Protein AF-A0A1E3Q1E0-F1 (afdb_monomer_lite)

Organism: NCBI:txid675824

Sequence (249 aa):
MERSDLLEIVRRPLSPDTRLEEPTSWEEYKRVDEILERDEAKYPQLWYDSVRGVAIVVAPPTPLHSGMAGVLLASISDEVKMNSGISSEVTRNLRSDSDSRSVGYTSRGLTTRAWDGALQYREGVRLTLMIAVEVGVSQSYDSLRAAISWSVCALRCRLGLAMSISEGSRGETPRMRYYASIEEANAAAGEAEEDFNRQLTQHPYGPLVRFGVTWFGRVRHVVLESYRQRDEESMPETLLEPSQSFVSD

Radius of gyration: 18.87 Å; chains: 1; bounding box: 54×36×50 Å

Foldseek 3Di:
DDDDPVLVVQPFDDQAQDKDKAQAAPVSLVVSQVVCVVLVQPDQDWWADLVRNIIIGHGHHACVQLVVQVVVVVVVLVVQVPPPVHDPVFSVQKDKDAFDWDWFAAPRGITIDTASIFIWGDDPPDTATAETEHEAEPDDPVVQLQVQLLCCQGRVHAKYKYKYWYFDDWFPDDDDDDDPGSVRVVVVSVVLNVQQVVVCVVVVQDQRDDPNGRSTGGTDKMKMFMFGDPDNPDGSRDRTDTPDIDMDD

Secondary structure (DSSP, 8-state):
----HHHHHHHSPPPTT-EEEEE--HHHHHHHHHHHHHTT--SSEEEEETTTTEEEEEPPPPHHHHHHHHHHHHHHHHHHHH-TTS-HHHHHTEEEESS-EEEEEETTEEEEEE-SEEEEEEETTEEEEEEEEEEEES--HHHHHHHHHHHHHTS--SEEEEEEEEE----SPPPPPPPSSHHHHHHHHHHHHHHHHHHHHH-TT--EEETTEEEEPPEEEEEEEEE--SSTT--TT--PPPSEEEEE-

pLDDT: mean 79.39, std 9.07, range [47.72, 95.38]

Structure (mmCIF, N/CA/C/O backbone):
data_AF-A0A1E3Q1E0-F1
#
_entry.id   AF-A0A1E3Q1E0-F1
#
loop_
_atom_site.group_PDB
_atom_site.id
_atom_site.type_symbol
_atom_site.label_atom_id
_atom_site.label_alt_id
_atom_site.label_comp_id
_atom_site.label_asym_id
_atom_site.label_entity_id
_atom_site.label_seq_id
_atom_site.pdbx_PDB_ins_code
_atom_site.Cartn_x
_atom_site.Cartn_y
_atom_site.Cartn_z
_atom_site.occupancy
_atom_site.B_iso_or_equiv
_atom_site.auth_seq_id
_atom_site.auth_comp_id
_atom_site.auth_asym_id
_atom_site.auth_atom_id
_atom_site.pdbx_PDB_model_num
ATOM 1 N N . MET A 1 1 ? 32.562 -13.123 -2.320 1.00 47.72 1 MET A N 1
ATOM 2 C CA . MET A 1 1 ? 31.473 -12.260 -1.830 1.00 47.72 1 MET A CA 1
ATOM 3 C C . MET A 1 1 ? 30.212 -12.846 -2.429 1.00 47.72 1 MET A C 1
ATOM 5 O O . MET A 1 1 ? 30.145 -12.898 -3.651 1.00 47.72 1 MET A O 1
ATOM 9 N N . GLU A 1 2 ? 29.347 -13.453 -1.616 1.00 51.88 2 GLU A N 1
ATOM 10 C CA . GLU A 1 2 ? 28.118 -14.086 -2.115 1.00 51.88 2 GLU A CA 1
ATOM 11 C C . GLU A 1 2 ? 27.261 -13.043 -2.841 1.00 51.88 2 GLU A C 1
ATOM 13 O O . GLU A 1 2 ? 27.186 -11.884 -2.426 1.00 51.88 2 GLU A O 1
ATOM 18 N N . ARG A 1 3 ? 26.711 -13.440 -3.989 1.00 65.44 3 ARG A N 1
ATOM 19 C CA . ARG A 1 3 ? 25.817 -12.615 -4.798 1.00 65.44 3 ARG A CA 1
ATOM 20 C C . ARG A 1 3 ? 24.487 -12.553 -4.043 1.00 65.44 3 ARG A C 1
ATOM 22 O O . ARG A 1 3 ? 23.902 -13.597 -3.798 1.00 65.44 3 ARG A O 1
ATOM 29 N N . SER A 1 4 ? 24.081 -11.360 -3.612 1.00 82.12 4 SER A N 1
ATOM 30 C CA . SER A 1 4 ? 22.786 -11.149 -2.958 1.00 82.12 4 SER A CA 1
ATOM 31 C C . SER A 1 4 ? 21.724 -10.994 -4.040 1.00 82.12 4 SER A C 1
ATOM 33 O O . SER A 1 4 ? 21.752 -10.014 -4.792 1.00 82.12 4 SER A O 1
ATOM 35 N N . ASP A 1 5 ? 20.816 -11.963 -4.124 1.00 85.88 5 ASP A N 1
ATOM 36 C CA . ASP A 1 5 ? 19.700 -11.941 -5.073 1.00 85.88 5 ASP A CA 1
ATOM 37 C C . ASP A 1 5 ? 18.785 -10.740 -4.792 1.00 85.88 5 ASP A C 1
ATOM 39 O O . ASP A 1 5 ? 18.364 -10.039 -5.715 1.00 85.88 5 ASP A O 1
ATOM 43 N N . LEU A 1 6 ? 18.601 -10.393 -3.512 1.00 88.44 6 LEU A N 1
ATOM 44 C CA . LEU A 1 6 ? 17.875 -9.195 -3.101 1.00 88.44 6 LEU A CA 1
ATOM 45 C C . LEU A 1 6 ? 18.517 -7.912 -3.642 1.00 88.44 6 LEU A C 1
ATOM 47 O O . LEU A 1 6 ? 17.819 -7.053 -4.183 1.00 88.44 6 LEU A O 1
ATOM 51 N N . LEU A 1 7 ? 19.847 -7.786 -3.543 1.00 86.88 7 LEU A N 1
ATOM 52 C CA . LEU A 1 7 ? 20.568 -6.620 -4.058 1.00 86.88 7 LEU A CA 1
ATOM 53 C C . LEU A 1 7 ? 20.444 -6.496 -5.588 1.00 86.88 7 LEU A C 1
ATOM 55 O O . LEU A 1 7 ? 20.374 -5.389 -6.122 1.00 86.88 7 LEU A O 1
ATOM 59 N N . GLU A 1 8 ? 20.415 -7.620 -6.304 1.00 85.62 8 GLU A N 1
ATOM 60 C CA . GLU A 1 8 ? 20.191 -7.636 -7.752 1.00 85.62 8 GLU A CA 1
ATOM 61 C C . GLU A 1 8 ? 18.759 -7.208 -8.107 1.00 85.62 8 GLU A C 1
ATOM 63 O O . GLU A 1 8 ? 18.559 -6.431 -9.044 1.00 85.62 8 GLU A O 1
ATOM 68 N N . ILE A 1 9 ? 17.766 -7.641 -7.323 1.00 84.62 9 ILE A N 1
ATOM 69 C CA . ILE A 1 9 ? 16.361 -7.259 -7.509 1.00 84.62 9 ILE A CA 1
ATOM 70 C C . ILE A 1 9 ? 16.136 -5.771 -7.233 1.00 84.62 9 ILE A C 1
ATOM 72 O O . ILE A 1 9 ? 15.439 -5.129 -8.012 1.00 84.62 9 ILE A O 1
ATOM 76 N N . VAL A 1 10 ? 16.714 -5.190 -6.178 1.00 84.12 10 VAL A N 1
ATOM 77 C CA . VAL A 1 10 ? 16.515 -3.752 -5.891 1.00 84.12 10 VAL A CA 1
ATOM 78 C C . VAL A 1 10 ? 17.235 -2.845 -6.893 1.00 84.12 10 VAL A C 1
ATOM 80 O O . VAL A 1 10 ? 16.856 -1.692 -7.066 1.00 84.12 10 VAL A O 1
ATOM 83 N N . ARG A 1 11 ? 18.264 -3.355 -7.581 1.00 81.38 11 ARG A N 1
ATOM 84 C CA . ARG A 1 11 ? 19.021 -2.599 -8.592 1.00 81.38 11 ARG A CA 1
ATOM 85 C C . ARG A 1 11 ? 18.458 -2.718 -10.001 1.00 81.38 11 ARG A C 1
ATOM 87 O O . ARG A 1 11 ? 18.864 -1.954 -10.878 1.00 81.38 11 ARG A O 1
ATOM 94 N N . ARG A 1 12 ? 17.558 -3.670 -10.255 1.00 75.25 12 ARG A N 1
ATOM 95 C CA . ARG A 1 12 ? 16.930 -3.803 -11.572 1.00 75.25 12 ARG A CA 1
ATOM 96 C C . ARG A 1 12 ? 15.748 -2.835 -11.701 1.00 75.25 12 ARG A C 1
ATOM 98 O O . ARG A 1 12 ? 15.048 -2.591 -10.722 1.00 75.25 12 ARG A O 1
ATOM 105 N N . PRO A 1 13 ? 15.453 -2.333 -12.909 1.00 62.81 13 PRO A N 1
ATOM 106 C CA . PRO A 1 13 ? 14.252 -1.544 -13.144 1.00 62.81 13 PRO A CA 1
ATOM 107 C C . PRO A 1 13 ? 12.994 -2.361 -12.842 1.00 62.81 13 PRO A C 1
ATOM 109 O O . PRO A 1 13 ? 12.783 -3.431 -13.419 1.00 62.81 13 PRO A O 1
ATOM 112 N N . LEU A 1 14 ? 12.156 -1.846 -11.948 1.00 68.44 14 LEU A N 1
ATOM 113 C CA . LEU A 1 14 ? 10.862 -2.432 -11.623 1.00 68.44 14 LEU A CA 1
ATOM 114 C C . LEU A 1 14 ? 9.756 -1.631 -12.304 1.00 68.44 14 LEU A C 1
ATOM 116 O O . LEU A 1 14 ? 9.838 -0.408 -12.417 1.00 68.44 14 LEU A O 1
ATOM 120 N N . SER A 1 15 ? 8.718 -2.329 -12.769 1.00 62.41 15 SER A N 1
ATOM 121 C CA . SER A 1 15 ? 7.497 -1.635 -13.177 1.00 62.41 15 SER A CA 1
ATOM 122 C C . SER A 1 15 ? 6.899 -0.933 -11.949 1.00 62.41 15 SER A C 1
ATOM 124 O O . SER A 1 15 ? 6.941 -1.506 -10.863 1.00 62.41 15 SER A O 1
ATOM 126 N N . PRO A 1 16 ? 6.377 0.291 -12.083 1.00 61.69 16 PRO A N 1
ATOM 127 C CA . PRO A 1 16 ? 5.688 0.976 -11.003 1.00 61.69 16 PRO A CA 1
ATOM 128 C C . PRO A 1 16 ? 4.550 0.139 -10.405 1.00 61.69 16 PRO A C 1
ATOM 130 O O . PRO A 1 16 ? 3.972 -0.700 -11.099 1.00 61.69 16 PRO A O 1
ATOM 133 N N . ASP A 1 17 ? 4.268 0.343 -9.117 1.00 60.75 17 ASP A N 1
ATOM 134 C CA . ASP A 1 17 ? 3.336 -0.449 -8.285 1.00 60.75 17 ASP A CA 1
ATOM 135 C C . ASP A 1 17 ? 3.652 -1.955 -8.181 1.00 60.75 17 ASP A C 1
ATOM 137 O O . ASP A 1 17 ? 2.904 -2.717 -7.554 1.00 60.75 17 ASP A O 1
ATOM 141 N N . THR A 1 18 ? 4.765 -2.416 -8.761 1.00 71.25 18 THR A N 1
ATOM 142 C CA . THR A 1 18 ? 5.230 -3.786 -8.561 1.00 71.25 18 THR A CA 1
ATOM 143 C C . THR A 1 18 ? 5.698 -3.958 -7.120 1.00 71.25 18 THR A C 1
ATOM 145 O O . THR A 1 18 ? 6.624 -3.287 -6.665 1.00 71.25 18 THR A O 1
ATOM 148 N N . ARG A 1 19 ? 5.106 -4.937 -6.433 1.00 76.81 19 ARG A N 1
ATOM 149 C CA . ARG A 1 19 ? 5.621 -5.500 -5.183 1.00 76.81 19 ARG A CA 1
ATOM 150 C C . ARG A 1 19 ? 6.174 -6.896 -5.479 1.00 76.81 19 ARG A C 1
ATOM 152 O O . ARG A 1 19 ? 5.452 -7.742 -6.003 1.00 76.81 19 ARG A O 1
ATOM 159 N N . LEU A 1 20 ? 7.454 -7.119 -5.195 1.00 81.06 20 LEU A N 1
ATOM 160 C CA . LEU A 1 20 ? 8.107 -8.425 -5.321 1.00 81.06 20 LEU A CA 1
ATOM 161 C C . LEU A 1 20 ? 8.452 -8.957 -3.943 1.00 81.06 20 LEU A C 1
ATOM 163 O O . LEU A 1 20 ? 8.922 -8.199 -3.104 1.00 81.06 20 LEU A O 1
ATOM 167 N N . GLU A 1 21 ? 8.272 -10.253 -3.736 1.00 84.31 21 GLU A N 1
ATOM 168 C CA . GLU A 1 21 ? 8.677 -10.926 -2.506 1.00 84.31 21 GLU A CA 1
ATOM 169 C C . GLU A 1 21 ? 9.908 -11.783 -2.797 1.00 84.31 21 GLU A C 1
ATOM 171 O O . GLU A 1 21 ? 9.877 -12.612 -3.706 1.00 84.31 21 GLU A O 1
ATOM 176 N N . GLU A 1 22 ? 10.975 -11.573 -2.032 1.00 86.81 22 GLU A N 1
ATOM 177 C CA . GLU A 1 22 ? 12.218 -12.334 -2.123 1.00 86.81 22 GLU A CA 1
ATOM 178 C C . GLU A 1 22 ? 12.535 -12.948 -0.751 1.00 86.81 22 GLU A C 1
ATOM 180 O O . GLU A 1 22 ? 12.651 -12.208 0.233 1.00 86.81 22 GLU A O 1
ATOM 185 N N . PRO A 1 23 ? 12.665 -14.281 -0.637 1.00 89.31 23 PRO A N 1
ATOM 186 C CA . PRO A 1 23 ? 13.127 -14.919 0.591 1.00 89.31 23 PRO A CA 1
ATOM 187 C C . PRO A 1 23 ? 14.499 -14.387 1.009 1.00 89.31 23 PRO A C 1
ATOM 189 O O . PRO A 1 23 ? 15.456 -14.448 0.246 1.00 89.31 23 PRO A O 1
ATOM 192 N N . THR A 1 24 ? 14.620 -13.871 2.230 1.00 90.12 24 THR A N 1
ATOM 193 C CA . THR A 1 24 ? 15.891 -13.319 2.714 1.00 90.12 24 THR A CA 1
ATOM 194 C C . THR A 1 24 ? 15.969 -13.346 4.237 1.00 90.12 24 THR A C 1
ATOM 196 O O . THR A 1 24 ? 14.957 -13.429 4.933 1.00 90.12 24 THR A O 1
ATOM 199 N N . SER A 1 25 ? 17.188 -13.260 4.766 1.00 89.62 25 SER A N 1
ATOM 200 C CA . SER A 1 25 ? 17.420 -13.103 6.205 1.00 89.62 25 SER A CA 1
ATOM 201 C C . SER A 1 25 ? 17.277 -11.645 6.647 1.00 89.62 25 SER A C 1
ATOM 203 O O . SER A 1 25 ? 17.417 -10.713 5.854 1.00 89.62 25 SER A O 1
ATOM 205 N N . TRP A 1 26 ? 17.069 -11.431 7.946 1.00 87.12 26 TRP A N 1
ATOM 206 C CA . TRP A 1 26 ? 17.047 -10.089 8.531 1.00 87.12 26 TRP A CA 1
ATOM 207 C C . TRP A 1 26 ? 18.381 -9.348 8.347 1.00 87.12 26 TRP A C 1
ATOM 209 O O . TRP A 1 26 ? 18.407 -8.145 8.089 1.00 87.12 26 TRP A O 1
ATOM 219 N N . GLU A 1 27 ? 19.496 -10.067 8.464 1.00 90.12 27 GLU A N 1
ATOM 220 C CA . GLU A 1 27 ? 20.846 -9.528 8.312 1.00 90.12 27 GLU A CA 1
ATOM 221 C C . GLU A 1 27 ? 21.125 -9.084 6.872 1.00 90.12 27 GLU A C 1
ATOM 223 O O . GLU A 1 27 ? 21.762 -8.051 6.654 1.00 90.12 27 GLU A O 1
ATOM 228 N N . GLU A 1 28 ? 20.649 -9.848 5.887 1.00 90.31 28 GLU A N 1
ATOM 229 C CA . GLU A 1 28 ? 20.750 -9.478 4.477 1.00 90.31 28 GLU A CA 1
ATOM 230 C C . GLU A 1 28 ? 19.827 -8.304 4.141 1.00 90.31 28 GLU A C 1
ATOM 232 O O . GLU A 1 28 ? 20.297 -7.333 3.548 1.00 90.31 28 GLU A O 1
ATOM 237 N N . TYR A 1 29 ? 18.569 -8.329 4.599 1.00 92.25 29 TYR A N 1
ATOM 238 C CA . TYR A 1 29 ? 17.647 -7.198 4.470 1.00 92.25 29 TYR A CA 1
ATOM 239 C C . TYR A 1 29 ? 18.275 -5.897 4.981 1.00 92.25 29 TYR A C 1
ATOM 241 O O . TYR A 1 29 ? 18.342 -4.923 4.236 1.00 92.25 29 TYR A O 1
ATOM 249 N N . LYS A 1 30 ? 18.798 -5.890 6.217 1.00 91.00 30 LYS A N 1
ATOM 250 C CA . LYS A 1 30 ? 19.439 -4.704 6.805 1.00 91.00 30 LYS A CA 1
ATOM 251 C C . LYS A 1 30 ? 20.595 -4.191 5.962 1.00 91.00 30 LYS A C 1
ATOM 253 O O . LYS A 1 30 ? 20.726 -2.991 5.759 1.00 91.00 30 LYS A O 1
ATOM 258 N N . ARG A 1 31 ? 21.435 -5.102 5.468 1.00 91.06 31 ARG A N 1
ATOM 259 C CA . ARG A 1 31 ? 22.577 -4.740 4.628 1.00 91.06 31 ARG A CA 1
ATOM 260 C C . ARG A 1 31 ? 22.124 -4.049 3.342 1.00 91.06 31 ARG A C 1
ATOM 262 O O . ARG A 1 31 ? 22.771 -3.097 2.924 1.00 91.06 31 ARG A O 1
ATOM 269 N N . VAL A 1 32 ? 21.062 -4.541 2.703 1.00 89.25 32 VAL A N 1
ATOM 270 C CA . VAL A 1 32 ? 20.534 -3.943 1.468 1.00 89.25 32 VAL A CA 1
ATOM 271 C C . VAL A 1 32 ? 19.815 -2.621 1.758 1.00 89.25 32 VAL A C 1
ATOM 273 O O . VAL A 1 32 ? 20.033 -1.662 1.027 1.00 89.25 32 VAL A O 1
ATOM 276 N N . ASP A 1 33 ? 19.042 -2.533 2.843 1.00 88.88 33 ASP A N 1
ATOM 277 C CA . ASP A 1 33 ? 18.374 -1.299 3.293 1.00 88.88 33 ASP A CA 1
ATOM 278 C C . ASP A 1 33 ? 19.396 -0.175 3.552 1.00 88.88 33 ASP A C 1
ATOM 280 O O . ASP A 1 33 ? 19.265 0.918 3.011 1.00 88.88 33 ASP A O 1
ATOM 284 N N . GLU A 1 34 ? 20.498 -0.473 4.254 1.00 87.56 34 GLU A N 1
ATOM 285 C CA . GLU A 1 34 ? 21.595 0.481 4.489 1.00 87.56 34 GLU A CA 1
ATOM 286 C C . GLU A 1 34 ? 22.280 0.952 3.193 1.00 87.56 34 GLU A C 1
ATOM 288 O O . GLU A 1 34 ? 22.802 2.067 3.140 1.00 87.56 34 GLU A O 1
ATOM 293 N N . ILE A 1 35 ? 22.325 0.115 2.150 1.00 86.56 35 ILE A N 1
ATOM 294 C CA . ILE A 1 35 ? 22.854 0.514 0.837 1.00 86.56 35 ILE A CA 1
ATOM 295 C C . ILE A 1 35 ? 21.886 1.490 0.166 1.00 86.56 35 ILE A C 1
ATOM 297 O O . ILE A 1 35 ? 22.328 2.527 -0.316 1.00 86.56 35 ILE A O 1
ATOM 301 N N . LEU A 1 36 ? 20.583 1.195 0.177 1.00 83.75 36 LEU A N 1
ATOM 302 C CA . LEU A 1 36 ? 19.566 2.064 -0.423 1.00 83.75 36 LEU A CA 1
ATOM 303 C C . LEU A 1 36 ? 19.491 3.429 0.275 1.00 83.75 36 LEU A C 1
ATOM 305 O O . LEU A 1 36 ? 19.403 4.451 -0.404 1.00 83.75 36 LEU A O 1
ATOM 309 N N . GLU A 1 37 ? 19.590 3.459 1.608 1.00 82.19 37 GLU A N 1
ATOM 310 C CA . GLU A 1 37 ? 19.642 4.709 2.377 1.00 82.19 37 GLU A CA 1
ATOM 311 C C . GLU A 1 37 ? 20.877 5.553 2.024 1.00 82.19 37 GLU A C 1
ATOM 313 O O . GLU A 1 37 ? 20.770 6.770 1.886 1.00 82.19 37 GLU A O 1
ATOM 318 N N . ARG A 1 38 ? 22.048 4.923 1.844 1.00 82.31 38 ARG A N 1
ATOM 319 C CA . ARG A 1 38 ? 23.287 5.618 1.440 1.00 82.31 38 ARG A CA 1
ATOM 320 C C . ARG A 1 38 ? 23.253 6.127 0.008 1.00 82.31 38 ARG A C 1
ATOM 322 O O . ARG A 1 38 ? 23.838 7.170 -0.262 1.00 82.31 38 ARG A O 1
ATOM 329 N N . ASP A 1 39 ? 22.608 5.386 -0.883 1.00 79.38 39 ASP A N 1
ATOM 330 C CA . ASP A 1 39 ? 22.445 5.763 -2.286 1.00 79.38 39 ASP A CA 1
ATOM 331 C C . ASP A 1 39 ? 21.364 6.857 -2.457 1.00 79.38 39 ASP A C 1
ATOM 333 O O . ASP A 1 39 ? 21.088 7.271 -3.581 1.00 79.38 39 ASP A O 1
ATOM 337 N N . GLU A 1 40 ? 20.737 7.313 -1.358 1.00 73.25 40 GLU A N 1
ATOM 338 C CA . GLU A 1 40 ? 19.606 8.255 -1.335 1.00 73.25 40 GLU A CA 1
ATOM 339 C C . GLU A 1 40 ? 18.473 7.823 -2.287 1.00 73.25 40 GLU A C 1
ATOM 341 O O . GLU A 1 40 ? 17.709 8.629 -2.832 1.00 73.25 40 GLU A O 1
ATOM 346 N N . ALA A 1 41 ? 18.359 6.510 -2.500 1.00 67.12 41 ALA A N 1
ATOM 347 C CA . ALA A 1 41 ? 17.414 5.932 -3.429 1.00 67.12 41 ALA A CA 1
ATOM 348 C C . ALA A 1 41 ? 16.009 6.021 -2.830 1.00 67.12 41 ALA A C 1
ATOM 350 O O . ALA A 1 41 ? 15.653 5.282 -1.914 1.00 67.12 41 ALA A O 1
ATOM 351 N N . LYS A 1 42 ? 15.172 6.911 -3.378 1.00 67.31 42 LYS A N 1
ATOM 352 C CA . LYS A 1 42 ? 13.752 6.987 -2.999 1.00 67.31 42 LYS A CA 1
ATOM 353 C C . LYS A 1 42 ? 13.017 5.678 -3.316 1.00 67.31 42 LYS A C 1
ATOM 355 O O . LYS A 1 42 ? 12.102 5.297 -2.590 1.00 67.31 42 LYS A O 1
ATOM 360 N N . TYR A 1 43 ? 13.420 5.012 -4.401 1.00 69.81 43 TYR A N 1
ATOM 361 C CA . TYR A 1 43 ? 12.859 3.748 -4.862 1.00 69.81 43 TYR A CA 1
ATOM 362 C C . TYR A 1 43 ? 13.919 2.844 -5.517 1.00 69.81 43 TYR A C 1
ATOM 364 O O . TYR A 1 43 ? 14.872 3.363 -6.101 1.00 69.81 43 TYR A O 1
ATOM 372 N N . PRO A 1 44 ? 13.713 1.512 -5.511 1.00 75.56 44 PRO A N 1
ATOM 373 C CA . PRO A 1 44 ? 12.619 0.818 -4.829 1.00 75.56 44 PRO A CA 1
ATOM 374 C C . PRO A 1 44 ? 12.760 0.878 -3.302 1.00 75.56 44 PRO A C 1
ATOM 376 O O . PRO A 1 44 ? 13.868 0.925 -2.778 1.00 75.56 44 PRO A O 1
ATOM 379 N N . GLN A 1 45 ? 11.635 0.891 -2.590 1.00 80.88 45 GLN A N 1
ATOM 380 C CA . GLN A 1 45 ? 11.627 0.763 -1.136 1.00 80.88 45 GLN A CA 1
ATOM 381 C C . GLN A 1 45 ? 11.769 -0.703 -0.736 1.00 80.88 45 GLN A C 1
ATOM 383 O O . GLN A 1 45 ? 11.342 -1.606 -1.461 1.00 80.88 45 GLN A O 1
ATOM 388 N N . LEU A 1 46 ? 12.342 -0.931 0.444 1.00 85.38 46 LEU A N 1
ATOM 389 C CA . LEU A 1 46 ? 12.553 -2.265 0.980 1.00 85.38 46 LEU A CA 1
ATOM 390 C C . LEU A 1 46 ? 11.834 -2.445 2.315 1.00 85.38 46 LEU A C 1
ATOM 392 O O . LEU A 1 46 ? 12.095 -1.756 3.304 1.00 85.38 46 LEU A O 1
ATOM 396 N N . TRP A 1 47 ? 10.944 -3.425 2.355 1.00 88.31 47 TRP A N 1
ATOM 397 C CA . TRP A 1 47 ? 10.218 -3.839 3.551 1.00 88.31 47 TRP A CA 1
ATOM 398 C C . TRP A 1 47 ? 10.617 -5.262 3.932 1.00 88.31 47 TRP A C 1
ATOM 400 O O . TRP A 1 47 ? 11.146 -6.005 3.106 1.00 88.31 47 TRP A O 1
ATOM 410 N N . TYR A 1 48 ? 10.353 -5.658 5.172 1.00 85.62 48 TYR A N 1
ATOM 411 C CA . TYR A 1 48 ? 10.665 -6.998 5.654 1.00 85.62 48 TYR A CA 1
ATOM 412 C C . TYR A 1 48 ? 9.507 -7.578 6.443 1.00 85.62 48 TYR A C 1
ATOM 414 O O . TYR A 1 48 ? 9.000 -6.955 7.374 1.00 85.62 48 TYR A O 1
ATOM 422 N N . ASP A 1 49 ? 9.126 -8.798 6.088 1.00 81.81 49 ASP A N 1
ATOM 423 C CA . ASP A 1 49 ? 8.123 -9.591 6.777 1.00 81.81 49 ASP A CA 1
ATOM 424 C C . ASP A 1 49 ? 8.823 -10.714 7.545 1.00 81.81 49 ASP A C 1
ATOM 426 O O . ASP A 1 49 ? 9.193 -11.748 6.982 1.00 81.81 49 ASP A O 1
ATOM 430 N N . SER A 1 50 ? 9.006 -10.511 8.852 1.00 82.31 50 SER A N 1
ATOM 431 C CA . SER A 1 50 ? 9.686 -11.479 9.722 1.00 82.31 50 SER A CA 1
ATOM 432 C C . SER A 1 50 ? 8.902 -12.771 9.919 1.00 82.31 50 SER A C 1
ATOM 434 O O . SER A 1 50 ? 9.481 -13.793 10.283 1.00 82.31 50 SER A O 1
ATOM 436 N N . VAL A 1 51 ? 7.588 -12.754 9.677 1.00 77.06 51 VAL A N 1
ATOM 437 C CA . VAL A 1 51 ? 6.745 -13.942 9.825 1.00 77.06 51 VAL A CA 1
ATOM 438 C C . VAL A 1 51 ? 7.060 -14.937 8.718 1.00 77.06 51 VAL A C 1
ATOM 440 O O . VAL A 1 51 ? 7.214 -16.137 8.977 1.00 77.06 51 VAL A O 1
ATOM 443 N N . ARG A 1 52 ? 7.164 -14.408 7.495 1.00 78.31 52 ARG A N 1
ATOM 444 C CA . ARG A 1 52 ? 7.423 -15.163 6.268 1.00 78.31 52 ARG A CA 1
ATOM 445 C C . ARG A 1 52 ? 8.914 -15.291 5.939 1.00 78.31 52 ARG A C 1
ATOM 447 O O . ARG A 1 52 ? 9.263 -16.180 5.172 1.00 78.31 52 ARG A O 1
ATOM 454 N N . GLY A 1 53 ? 9.778 -14.463 6.530 1.00 82.94 53 GLY A N 1
ATOM 455 C CA . GLY A 1 53 ? 11.210 -14.434 6.213 1.00 82.94 53 GLY A CA 1
ATOM 456 C C . GLY A 1 53 ? 11.467 -13.937 4.791 1.00 82.94 53 GLY A C 1
ATOM 457 O O . GLY A 1 53 ? 12.252 -14.531 4.055 1.00 82.94 53 GLY A O 1
ATOM 458 N N . VAL A 1 54 ? 10.736 -12.900 4.375 1.00 85.00 54 VAL A N 1
ATOM 459 C CA . VAL A 1 54 ? 10.817 -12.341 3.018 1.00 85.00 54 VAL A CA 1
ATOM 460 C C . VAL A 1 54 ? 11.042 -10.835 3.074 1.00 85.00 54 VAL A C 1
ATOM 462 O O . VAL A 1 54 ? 10.444 -10.135 3.895 1.00 85.00 54 VAL A O 1
ATOM 465 N N . ALA A 1 55 ? 11.877 -10.331 2.172 1.00 87.62 55 ALA A N 1
ATOM 466 C CA . ALA A 1 55 ? 11.921 -8.919 1.842 1.00 87.62 55 ALA A CA 1
ATOM 467 C C . ALA A 1 55 ? 10.887 -8.633 0.760 1.00 87.62 55 ALA A C 1
ATOM 469 O O . ALA A 1 55 ? 10.722 -9.397 -0.190 1.00 87.62 55 ALA A O 1
ATOM 470 N N . ILE A 1 56 ? 10.193 -7.516 0.915 1.00 85.31 56 ILE A N 1
ATOM 471 C CA . ILE A 1 56 ? 9.223 -7.034 -0.055 1.00 85.31 56 ILE A CA 1
ATOM 472 C C . ILE A 1 56 ? 9.850 -5.813 -0.718 1.00 85.31 56 ILE A C 1
ATOM 474 O O . ILE A 1 56 ? 10.068 -4.786 -0.072 1.00 85.31 56 ILE A O 1
ATOM 478 N N . VAL A 1 57 ? 10.179 -5.950 -1.998 1.00 84.62 57 VAL A N 1
ATOM 479 C CA . VAL A 1 57 ? 10.718 -4.872 -2.824 1.00 84.62 57 VAL A CA 1
ATOM 480 C C . VAL A 1 57 ? 9.552 -4.137 -3.461 1.00 84.62 57 VAL A C 1
ATOM 482 O O . VAL A 1 57 ? 8.783 -4.723 -4.226 1.00 84.62 57 VAL A O 1
ATOM 485 N N . VAL A 1 58 ? 9.427 -2.855 -3.144 1.00 78.62 58 VAL A N 1
ATOM 486 C CA . VAL A 1 58 ? 8.323 -2.003 -3.577 1.00 78.62 58 VAL A CA 1
ATOM 487 C C . VAL A 1 58 ? 8.854 -1.004 -4.586 1.00 78.62 58 VAL A C 1
ATOM 489 O O . VAL A 1 58 ? 9.643 -0.117 -4.265 1.00 78.62 58 VAL A O 1
ATOM 492 N N . ALA A 1 59 ? 8.452 -1.184 -5.838 1.00 74.50 59 ALA A N 1
ATOM 493 C CA . ALA A 1 59 ? 8.760 -0.256 -6.913 1.00 74.50 59 ALA A CA 1
ATOM 494 C C . ALA A 1 59 ? 8.160 1.135 -6.630 1.00 74.50 59 ALA A C 1
ATOM 496 O O . ALA A 1 59 ? 7.290 1.252 -5.764 1.00 74.50 59 ALA A O 1
ATOM 497 N N . PRO A 1 60 ? 8.576 2.187 -7.363 1.00 66.06 60 PRO A N 1
ATOM 498 C CA . PRO A 1 60 ? 7.901 3.477 -7.286 1.00 66.06 60 PRO A CA 1
ATOM 499 C C . PRO A 1 60 ? 6.379 3.296 -7.408 1.00 66.06 60 PRO A C 1
ATOM 501 O O . PRO A 1 60 ? 5.939 2.684 -8.389 1.00 66.06 60 PRO A O 1
ATOM 504 N N . PRO A 1 61 ? 5.575 3.773 -6.441 1.00 61.62 61 PRO A N 1
ATOM 505 C CA . PRO A 1 61 ? 4.140 3.789 -6.588 1.00 61.62 61 PRO A CA 1
ATOM 506 C C . PRO A 1 61 ? 3.808 4.737 -7.733 1.00 61.62 61 PRO A C 1
ATOM 508 O O . PRO A 1 61 ? 4.495 5.742 -7.953 1.00 61.62 61 PRO A O 1
ATOM 511 N N . THR A 1 62 ? 2.757 4.433 -8.478 1.00 55.19 62 THR A N 1
ATOM 512 C CA . THR A 1 62 ? 2.178 5.442 -9.358 1.00 55.19 62 THR A CA 1
ATOM 513 C C . THR A 1 62 ? 1.217 6.327 -8.591 1.00 55.19 62 THR A C 1
ATOM 515 O O . THR A 1 62 ? 0.720 5.935 -7.531 1.00 55.19 62 THR A O 1
ATOM 518 N N . PRO A 1 63 ? 0.883 7.507 -9.140 1.00 50.78 63 PRO A N 1
ATOM 519 C CA . PRO A 1 63 ? -0.109 8.395 -8.540 1.00 50.78 63 PRO A CA 1
ATOM 520 C C . PRO A 1 63 ? -1.477 7.740 -8.326 1.00 50.78 63 PRO A C 1
ATOM 522 O O . PRO A 1 63 ? -2.297 8.274 -7.587 1.00 50.78 63 PRO A O 1
ATOM 525 N N . LEU A 1 64 ? -1.744 6.587 -8.952 1.00 55.03 64 LEU A N 1
ATOM 526 C CA . LEU A 1 64 ? -2.950 5.810 -8.697 1.00 55.03 64 LEU A CA 1
ATOM 527 C C . LEU A 1 64 ? -2.980 5.253 -7.269 1.00 55.03 64 LEU A C 1
ATOM 529 O O . LEU A 1 64 ? -3.992 5.409 -6.602 1.00 55.03 64 LEU A O 1
ATOM 533 N N . HIS A 1 65 ? -1.899 4.644 -6.774 1.00 61.59 65 HIS A N 1
ATOM 534 C CA . HIS A 1 65 ? -1.891 3.979 -5.460 1.00 61.59 65 HIS A CA 1
ATOM 535 C C . HIS A 1 65 ? -1.997 4.971 -4.299 1.00 61.59 65 HIS A C 1
ATOM 537 O O . HIS A 1 65 ? -2.974 4.951 -3.547 1.00 61.59 65 HIS A O 1
ATOM 543 N N . SER A 1 66 ? -1.036 5.890 -4.196 1.00 57.09 66 SER A N 1
ATOM 544 C CA . SER A 1 66 ? -1.003 6.897 -3.127 1.00 57.09 66 SER A CA 1
ATOM 545 C C . SER A 1 66 ? -2.104 7.949 -3.296 1.00 57.09 66 SER A C 1
ATOM 547 O O . SER A 1 66 ? -2.704 8.392 -2.314 1.00 57.09 66 SER A O 1
ATOM 549 N N . GLY A 1 67 ? -2.447 8.308 -4.539 1.00 64.31 67 GLY A N 1
ATOM 550 C CA . GLY A 1 67 ? -3.534 9.238 -4.834 1.00 64.31 67 GLY A CA 1
ATOM 551 C C . GLY A 1 67 ? -4.909 8.675 -4.485 1.00 64.31 67 GLY A C 1
ATOM 552 O O . GLY A 1 67 ? -5.718 9.395 -3.906 1.00 64.31 67 GLY A O 1
ATOM 553 N N . MET A 1 68 ? -5.189 7.394 -4.754 1.00 70.19 68 MET A N 1
ATOM 554 C CA . MET A 1 68 ? -6.473 6.781 -4.380 1.00 70.19 68 MET A CA 1
ATOM 555 C C . MET A 1 68 ? -6.620 6.631 -2.868 1.00 70.19 68 MET A C 1
ATOM 557 O O . MET A 1 68 ? -7.677 6.968 -2.330 1.00 70.19 68 MET A O 1
ATOM 561 N N . ALA A 1 69 ? -5.565 6.194 -2.171 1.00 71.62 69 ALA A N 1
ATOM 562 C CA . ALA A 1 69 ? -5.557 6.162 -0.711 1.00 71.62 69 ALA A CA 1
ATOM 563 C C . ALA A 1 69 ? -5.758 7.572 -0.127 1.00 71.62 69 ALA A C 1
ATOM 565 O O . ALA A 1 69 ? -6.592 7.767 0.760 1.00 71.62 69 ALA A O 1
ATOM 566 N N . GLY A 1 70 ? -5.064 8.573 -0.679 1.00 70.06 70 GLY A N 1
ATOM 567 C CA . GLY A 1 70 ? -5.189 9.976 -0.289 1.00 70.06 70 GLY A CA 1
ATOM 568 C C . GLY A 1 70 ? -6.588 10.552 -0.521 1.00 70.06 70 GLY A C 1
ATOM 569 O O . GLY A 1 70 ? -7.146 11.174 0.382 1.00 70.06 70 GLY A O 1
ATOM 570 N N . VAL A 1 71 ? -7.191 10.313 -1.689 1.00 73.94 71 VAL A N 1
ATOM 571 C CA . VAL A 1 71 ? -8.558 10.761 -2.015 1.00 73.94 71 VAL A CA 1
ATOM 572 C C . VAL A 1 71 ? -9.584 10.088 -1.107 1.00 73.94 71 VAL A C 1
ATOM 574 O O . VAL A 1 71 ? -10.453 10.775 -0.569 1.00 73.94 71 VAL A O 1
ATOM 577 N N . LEU A 1 72 ? -9.465 8.777 -0.869 1.00 78.56 72 LEU A N 1
ATOM 578 C CA . LEU A 1 72 ? -10.345 8.062 0.056 1.00 78.56 72 LEU A CA 1
ATOM 579 C C . LEU A 1 72 ? -10.254 8.653 1.469 1.00 78.56 72 LEU A C 1
ATOM 581 O O . LEU A 1 72 ? -11.275 8.936 2.096 1.00 78.56 72 LEU A O 1
ATOM 585 N N . LEU A 1 73 ? -9.037 8.882 1.965 1.00 80.62 73 LEU A N 1
ATOM 586 C CA . LEU A 1 73 ? -8.816 9.484 3.278 1.00 80.62 73 LEU A CA 1
ATOM 587 C C . LEU A 1 73 ? -9.323 10.923 3.359 1.00 80.62 73 LEU A C 1
ATOM 589 O O . LEU A 1 73 ? -9.867 11.307 4.395 1.00 80.62 73 LEU A O 1
ATOM 593 N N . ALA A 1 74 ? -9.188 11.704 2.287 1.00 78.81 74 ALA A N 1
ATOM 594 C CA . ALA A 1 74 ? -9.746 13.047 2.203 1.00 78.81 74 ALA A CA 1
ATOM 595 C C . ALA A 1 74 ? -11.277 13.007 2.295 1.00 78.81 74 ALA A C 1
ATOM 597 O O . ALA A 1 74 ? -11.840 13.692 3.142 1.00 78.81 74 ALA A O 1
ATOM 598 N N . SER A 1 75 ? -11.941 12.132 1.530 1.00 80.81 75 SER A N 1
ATOM 599 C CA . SER A 1 75 ? -13.399 11.951 1.605 1.00 80.81 75 SER A CA 1
ATOM 600 C C . SER A 1 75 ? -13.863 11.515 2.998 1.00 80.81 75 SER A C 1
ATOM 602 O O . SER A 1 75 ? -14.822 12.072 3.525 1.00 80.81 75 SER A O 1
ATOM 604 N N . ILE A 1 76 ? -13.155 10.578 3.642 1.00 81.06 76 ILE A N 1
ATOM 605 C CA . ILE A 1 76 ? -13.448 10.174 5.028 1.00 81.06 76 ILE A CA 1
ATOM 606 C C . ILE A 1 76 ? -13.266 11.358 5.987 1.00 81.06 76 ILE A C 1
ATOM 608 O O . ILE A 1 76 ? -14.101 11.587 6.861 1.00 81.06 76 ILE A O 1
ATOM 612 N N . SER A 1 77 ? -12.176 12.115 5.844 1.00 78.06 77 SER A N 1
ATOM 613 C CA . SER A 1 77 ? -11.893 13.278 6.687 1.00 78.06 77 SER A CA 1
ATOM 614 C C . SER A 1 77 ? -12.959 14.362 6.534 1.00 78.06 77 SER A C 1
ATOM 616 O O . SER A 1 77 ? -13.384 14.941 7.535 1.00 78.06 77 SER A O 1
ATOM 618 N N . ASP A 1 78 ? -13.400 14.624 5.307 1.00 79.88 78 ASP A N 1
ATOM 619 C CA . ASP A 1 78 ? -14.410 15.630 4.996 1.00 79.88 78 ASP A CA 1
ATOM 620 C C . ASP A 1 78 ? -15.777 15.233 5.550 1.00 79.88 78 ASP A C 1
ATOM 622 O O . ASP A 1 78 ? -16.407 16.047 6.223 1.00 79.88 78 ASP A O 1
ATOM 626 N N . GLU A 1 79 ? -16.184 13.971 5.402 1.00 81.88 79 GLU A N 1
ATOM 627 C CA . GLU A 1 79 ? -17.433 13.471 5.984 1.00 81.88 79 GLU A CA 1
ATOM 628 C C . GLU A 1 79 ? -17.429 13.596 7.520 1.00 81.88 79 GLU A C 1
ATOM 630 O O . GLU A 1 79 ? -18.397 14.053 8.130 1.00 81.88 79 GLU A O 1
ATOM 635 N N . VAL A 1 80 ? -16.299 13.284 8.168 1.00 78.62 80 VAL A N 1
ATOM 636 C CA . VAL A 1 80 ? -16.130 13.466 9.621 1.00 78.62 80 VAL A CA 1
ATOM 637 C C . VAL A 1 80 ? -16.197 14.944 10.020 1.00 78.62 80 VAL A C 1
ATOM 639 O O . VAL A 1 80 ? -16.768 15.271 11.060 1.00 78.62 80 VAL A O 1
ATOM 642 N N . LYS A 1 81 ? -15.637 15.852 9.212 1.00 77.06 81 LYS A N 1
ATOM 643 C CA . LYS A 1 81 ? -15.667 17.302 9.468 1.00 77.06 81 LYS A CA 1
ATOM 644 C C . LYS A 1 81 ? -17.044 17.921 9.256 1.00 77.06 81 LYS A C 1
ATOM 646 O O . LYS A 1 81 ? -17.385 18.865 9.965 1.00 77.06 81 LYS A O 1
ATOM 651 N N . MET A 1 82 ? -17.806 17.427 8.284 1.00 77.62 82 MET A N 1
ATOM 652 C CA . MET A 1 82 ? -19.148 17.923 7.968 1.00 77.62 82 MET A CA 1
ATOM 653 C C . MET A 1 82 ? -20.219 17.366 8.911 1.00 77.62 82 MET A C 1
ATOM 655 O O . MET A 1 82 ? -21.317 17.918 8.991 1.00 77.62 82 MET A O 1
ATOM 659 N N . ASN A 1 83 ? -19.905 16.314 9.670 1.00 77.06 83 ASN A N 1
ATOM 660 C CA . ASN A 1 83 ? -20.821 15.749 10.646 1.00 77.06 83 ASN A CA 1
ATOM 661 C C . ASN A 1 83 ? -21.033 16.701 11.838 1.00 77.06 83 ASN A C 1
ATOM 663 O O . ASN A 1 83 ? -20.178 16.842 12.714 1.00 77.06 83 ASN A O 1
ATOM 667 N N . SER A 1 84 ? -22.221 17.309 11.913 1.00 63.75 84 SER A N 1
ATOM 668 C CA . SER A 1 84 ? -22.594 18.276 12.955 1.00 63.75 84 SER A CA 1
ATOM 669 C C . SER A 1 84 ? -22.615 17.707 14.381 1.00 63.75 84 SER A C 1
ATOM 671 O O . SER A 1 84 ? -22.729 18.471 15.336 1.00 63.75 84 SER A O 1
ATOM 673 N N . GLY A 1 85 ? -22.537 16.382 14.543 1.00 73.44 85 GLY A N 1
ATOM 674 C CA . GLY A 1 85 ? -22.438 15.712 15.840 1.00 73.44 85 GLY A CA 1
ATOM 675 C C . GLY A 1 85 ? -21.008 15.572 16.374 1.00 73.44 85 GLY A C 1
ATOM 676 O O . GLY A 1 85 ? -20.835 15.148 17.516 1.00 73.44 85 GLY A O 1
ATOM 677 N N . ILE A 1 86 ? -19.984 15.909 15.583 1.00 76.25 86 ILE A N 1
ATOM 678 C CA . ILE A 1 86 ? -18.573 15.739 15.949 1.00 76.25 86 ILE A CA 1
ATOM 679 C C . ILE A 1 86 ? -17.967 17.091 16.340 1.00 76.25 86 ILE A C 1
ATOM 681 O O . ILE A 1 86 ? -18.093 18.090 15.635 1.00 76.25 86 ILE A O 1
ATOM 685 N N . SER A 1 87 ? -17.284 17.132 17.488 1.00 77.44 87 SER A N 1
ATOM 686 C CA . SER A 1 87 ? -16.633 18.353 17.977 1.00 77.44 87 SER A CA 1
ATOM 687 C C . SER A 1 87 ? -15.522 18.823 17.033 1.00 77.44 87 SER A C 1
ATOM 689 O O . SER A 1 87 ? -14.690 18.036 16.580 1.00 77.44 87 SER A O 1
ATOM 691 N N . SER A 1 88 ? -15.435 20.141 16.831 1.00 76.19 88 SER A N 1
ATOM 692 C CA . SER A 1 88 ? -14.350 20.776 16.068 1.00 76.19 88 SER A CA 1
ATOM 693 C C . SER A 1 88 ? -12.946 20.535 16.647 1.00 76.19 88 SER A C 1
ATOM 695 O O . SER A 1 88 ? -11.948 20.699 15.951 1.00 76.19 88 SER A O 1
ATOM 697 N N . GLU A 1 89 ? -12.842 20.141 17.917 1.00 77.38 89 GLU A N 1
ATOM 698 C CA . GLU A 1 89 ? -11.576 19.731 18.530 1.00 77.38 89 GLU A CA 1
ATOM 699 C C . GLU A 1 89 ? -11.106 18.372 17.998 1.00 77.38 89 GLU A C 1
ATOM 701 O O . GLU A 1 89 ? -9.937 18.208 17.652 1.00 77.38 89 GLU A O 1
ATOM 706 N N . VAL A 1 90 ? -12.034 17.420 17.852 1.00 74.94 90 VAL A N 1
ATOM 707 C CA . VAL A 1 90 ? -11.746 16.087 17.309 1.00 74.94 90 VAL A CA 1
ATOM 708 C C . VAL A 1 90 ? -11.248 16.211 15.874 1.00 74.94 90 VAL A C 1
ATOM 710 O O . VAL A 1 90 ? -10.238 15.612 15.516 1.00 74.94 90 VAL A O 1
ATOM 713 N N . THR A 1 91 ? -11.899 17.049 15.065 1.00 77.31 91 THR A N 1
ATOM 714 C CA . THR A 1 91 ? -11.545 17.220 13.651 1.00 77.31 91 THR A CA 1
ATOM 715 C C . THR A 1 91 ? -10.185 17.892 13.450 1.00 77.31 91 THR A C 1
ATOM 717 O O . THR A 1 91 ? -9.467 17.526 12.523 1.00 77.31 91 THR A O 1
ATOM 720 N N . ARG A 1 92 ? -9.776 18.818 14.332 1.00 78.88 92 ARG A N 1
ATOM 721 C CA . ARG A 1 92 ? -8.434 19.443 14.303 1.00 78.88 92 ARG A CA 1
ATOM 722 C C . ARG A 1 92 ? -7.304 18.481 14.662 1.00 78.88 92 ARG A C 1
ATOM 724 O O . ARG A 1 92 ? -6.163 18.706 14.265 1.00 78.88 92 ARG A O 1
ATOM 731 N N . ASN A 1 93 ? -7.614 17.441 15.427 1.00 81.44 93 ASN A N 1
ATOM 732 C CA . ASN A 1 93 ? -6.641 16.450 15.871 1.00 81.44 93 ASN A CA 1
ATOM 733 C C . ASN A 1 93 ? -6.490 15.273 14.897 1.00 81.44 93 ASN A C 1
ATOM 735 O O . ASN A 1 93 ? -5.626 14.422 15.115 1.00 81.44 93 ASN A O 1
ATOM 739 N N . LEU A 1 94 ? -7.274 15.233 13.815 1.00 81.62 94 LEU A N 1
ATOM 740 C CA . LEU A 1 94 ? -7.101 14.265 12.735 1.00 81.62 94 LEU A CA 1
ATOM 741 C C . LEU A 1 94 ? -5.958 14.680 11.809 1.00 81.62 94 LEU A C 1
ATOM 743 O O . LEU A 1 94 ? -5.867 15.830 11.378 1.00 81.62 94 LEU A O 1
ATOM 747 N N . ARG A 1 95 ? -5.093 13.723 11.480 1.00 80.88 95 ARG A N 1
ATOM 748 C CA . ARG A 1 95 ? -3.990 13.895 10.533 1.00 80.88 95 ARG A CA 1
ATOM 749 C C . ARG A 1 95 ? -4.005 12.767 9.521 1.00 80.88 95 ARG A C 1
ATOM 751 O O . ARG A 1 95 ? -4.021 11.605 9.913 1.00 80.88 95 ARG A O 1
ATOM 758 N N . SER A 1 96 ? -4.003 13.120 8.244 1.00 77.88 96 SER A N 1
ATOM 759 C CA . SER A 1 96 ? -3.720 12.184 7.163 1.00 77.88 96 SER A CA 1
ATOM 760 C C . SER A 1 96 ? -2.213 12.054 6.991 1.00 77.88 96 SER A C 1
ATOM 762 O O . SER A 1 96 ? -1.494 13.051 7.078 1.00 77.88 96 SER A O 1
ATOM 764 N N . ASP A 1 97 ? -1.758 10.839 6.738 1.00 73.25 97 ASP A N 1
ATOM 765 C CA . ASP A 1 97 ? -0.367 10.517 6.464 1.00 73.25 97 ASP A CA 1
ATOM 766 C C . ASP A 1 97 ? -0.307 9.562 5.268 1.00 73.25 97 ASP A C 1
ATOM 768 O O . ASP A 1 97 ? -1.105 8.629 5.182 1.00 73.25 97 ASP A O 1
ATOM 772 N N . SER A 1 98 ? 0.606 9.815 4.342 1.00 64.88 98 SER A N 1
ATOM 773 C CA . SER A 1 98 ? 0.829 9.016 3.135 1.00 64.88 98 SER A CA 1
ATOM 774 C C . SER A 1 98 ? 2.300 8.614 3.116 1.00 64.88 98 SER A C 1
ATOM 776 O O . SER A 1 98 ? 3.155 9.481 3.287 1.00 64.88 98 SER A O 1
ATOM 778 N N . ASP A 1 99 ? 2.587 7.329 2.910 1.00 60.44 99 ASP A N 1
ATOM 779 C CA . ASP A 1 99 ? 3.944 6.772 2.777 1.00 60.44 99 ASP A CA 1
ATOM 780 C C . ASP A 1 99 ? 4.833 6.776 4.042 1.00 60.44 99 ASP A C 1
ATOM 782 O O . ASP A 1 99 ? 6.064 6.753 3.955 1.00 60.44 99 ASP A O 1
ATOM 786 N N . SER A 1 100 ? 4.253 6.741 5.245 1.00 63.19 100 SER A N 1
ATOM 787 C CA . SER A 1 100 ? 5.044 6.579 6.475 1.00 63.19 100 SER A CA 1
ATOM 788 C C . SER A 1 100 ? 5.474 5.128 6.708 1.00 63.19 100 SER A C 1
ATOM 790 O O . SER A 1 100 ? 4.647 4.229 6.874 1.00 63.19 100 SER A O 1
ATOM 792 N N . ARG A 1 101 ? 6.793 4.907 6.806 1.00 68.12 101 ARG A N 1
ATOM 793 C CA . ARG A 1 101 ? 7.378 3.618 7.205 1.00 68.12 101 ARG A CA 1
ATOM 794 C C . ARG A 1 101 ? 7.043 3.327 8.668 1.00 68.12 101 ARG A C 1
ATOM 796 O O . ARG A 1 101 ? 7.396 4.071 9.580 1.00 68.12 101 ARG A O 1
ATOM 803 N N . SER A 1 102 ? 6.383 2.202 8.881 1.00 70.50 102 SER A N 1
ATOM 804 C CA . SER A 1 102 ? 5.983 1.664 10.173 1.00 70.50 102 SER A CA 1
ATOM 805 C C . SER A 1 102 ? 6.800 0.422 10.523 1.00 70.50 102 SER A C 1
ATOM 807 O O . SER A 1 102 ? 7.287 -0.314 9.658 1.00 70.50 102 SER A O 1
ATOM 809 N N . VAL A 1 103 ? 6.971 0.199 11.823 1.00 77.19 103 VAL A N 1
ATOM 810 C CA . VAL A 1 103 ? 7.746 -0.917 12.361 1.00 77.19 103 VAL A CA 1
ATOM 811 C C . VAL A 1 103 ? 6.936 -1.574 13.469 1.00 77.19 103 VAL A C 1
ATOM 813 O O . VAL A 1 103 ? 6.446 -0.891 14.367 1.00 77.19 103 VAL A O 1
ATOM 816 N N . GLY A 1 104 ? 6.812 -2.898 13.416 1.00 74.44 104 GLY A N 1
ATOM 817 C CA . GLY A 1 104 ? 6.102 -3.684 14.420 1.00 74.44 104 GLY A CA 1
ATOM 818 C C . GLY A 1 104 ? 6.851 -4.961 14.776 1.00 74.44 104 GLY A C 1
ATOM 819 O O . GLY A 1 104 ? 7.553 -5.539 13.947 1.00 74.44 104 GLY A O 1
ATOM 820 N N . TYR A 1 105 ? 6.697 -5.410 16.019 1.00 76.00 105 TYR A N 1
ATOM 821 C CA . TYR A 1 105 ? 7.233 -6.692 16.468 1.00 76.00 105 TYR A CA 1
ATOM 822 C C . TYR A 1 105 ? 6.186 -7.783 16.282 1.00 76.00 105 TYR A C 1
ATOM 824 O O . TYR A 1 105 ? 5.046 -7.647 16.721 1.00 76.00 105 TYR A O 1
ATOM 832 N N . THR A 1 106 ? 6.597 -8.875 15.654 1.00 75.50 106 THR A N 1
ATOM 833 C CA . THR A 1 106 ? 5.846 -10.129 15.599 1.00 75.50 106 THR A CA 1
ATOM 834 C C . THR A 1 106 ? 6.512 -11.142 16.530 1.00 75.50 106 THR A C 1
ATOM 836 O O . THR A 1 106 ? 7.614 -10.911 17.039 1.00 75.50 106 THR A O 1
ATOM 839 N N . SER A 1 107 ? 5.889 -12.302 16.725 1.00 74.25 107 SER A N 1
ATOM 840 C CA . SER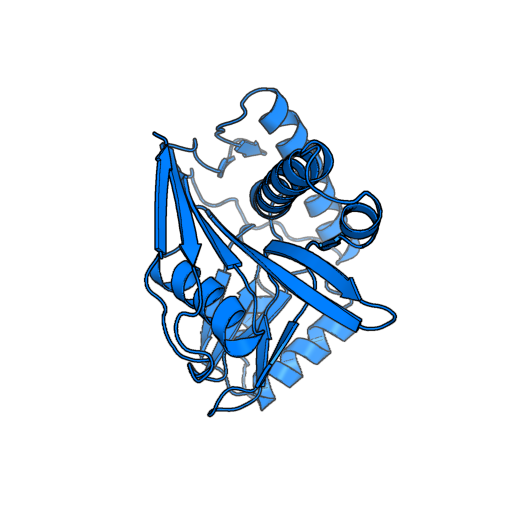 A 1 107 ? 6.494 -13.442 17.428 1.00 74.25 107 SER A CA 1
ATOM 841 C C . SER A 1 107 ? 7.797 -13.934 16.783 1.00 74.25 107 SER A C 1
ATOM 843 O O . SER A 1 107 ? 8.571 -14.642 17.426 1.00 74.25 107 SER A O 1
ATOM 845 N N . ARG A 1 108 ? 8.060 -13.550 15.524 1.00 71.56 108 ARG A N 1
ATOM 846 C CA . ARG A 1 108 ? 9.232 -13.962 14.738 1.00 71.56 108 ARG A CA 1
ATOM 847 C C . ARG A 1 108 ? 10.2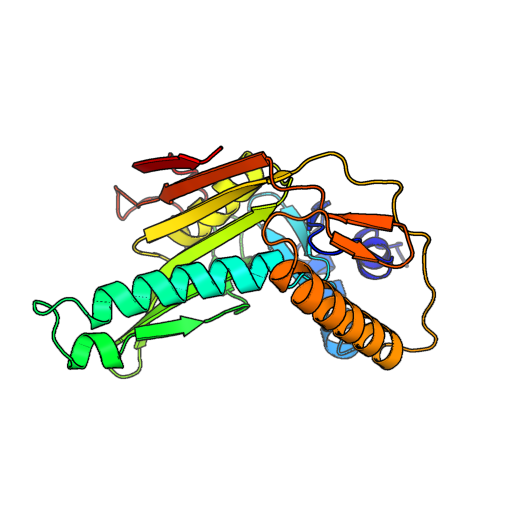40 -12.842 14.483 1.00 71.56 108 ARG A C 1
ATOM 849 O O . ARG A 1 108 ? 11.209 -13.048 13.760 1.00 71.56 108 ARG A O 1
ATOM 856 N N . GLY A 1 109 ? 10.048 -11.672 15.091 1.00 77.56 109 GLY A N 1
ATOM 857 C CA . GLY A 1 109 ? 10.991 -10.557 15.025 1.00 77.56 109 GLY A CA 1
ATOM 858 C C . GLY A 1 109 ? 10.402 -9.301 14.393 1.00 77.56 109 GLY A C 1
ATOM 859 O O . GLY A 1 109 ? 9.186 -9.141 14.295 1.00 77.56 109 GLY A O 1
ATOM 860 N N . LEU A 1 110 ? 11.272 -8.386 13.971 1.00 83.06 110 LEU A N 1
ATOM 861 C CA . LEU A 1 110 ? 10.870 -7.071 13.477 1.00 83.06 110 LEU A CA 1
ATOM 862 C C . LEU A 1 110 ? 10.292 -7.158 12.059 1.00 83.06 110 LEU A C 1
ATOM 864 O O . LEU A 1 110 ? 10.943 -7.682 11.166 1.00 83.06 110 LEU A O 1
ATOM 868 N N . THR A 1 111 ? 9.097 -6.616 11.851 1.00 77.88 111 THR A N 1
ATOM 869 C CA . THR A 1 111 ? 8.491 -6.401 10.532 1.00 77.88 111 THR A CA 1
ATOM 870 C C . THR A 1 111 ? 8.483 -4.905 10.230 1.00 77.88 111 THR A C 1
ATOM 872 O O . THR A 1 111 ? 8.123 -4.097 11.091 1.00 77.88 111 THR A O 1
ATOM 875 N N . THR A 1 112 ? 8.879 -4.531 9.016 1.00 79.88 112 THR A N 1
ATOM 876 C CA . THR A 1 112 ? 8.847 -3.153 8.509 1.00 79.88 112 THR A CA 1
ATOM 877 C C . THR A 1 112 ? 7.873 -3.089 7.337 1.00 79.88 112 THR A C 1
ATOM 879 O O . THR A 1 112 ? 7.927 -3.943 6.456 1.00 79.88 112 THR A O 1
ATOM 882 N N . ARG A 1 113 ? 6.958 -2.115 7.328 1.00 74.38 113 ARG A N 1
ATOM 883 C CA . ARG A 1 113 ? 5.974 -1.906 6.246 1.00 74.38 113 ARG A CA 1
ATOM 884 C C . ARG A 1 113 ? 5.601 -0.436 6.136 1.00 74.38 113 ARG A C 1
ATOM 886 O O . ARG A 1 113 ? 5.644 0.262 7.143 1.00 74.38 113 ARG A O 1
ATOM 893 N N . ALA A 1 114 ? 5.179 0.029 4.969 1.00 72.62 114 ALA A N 1
ATOM 894 C CA . ALA A 1 114 ? 4.452 1.291 4.843 1.00 72.62 114 ALA A CA 1
ATOM 895 C C . ALA A 1 114 ? 3.006 0.997 4.434 1.00 72.62 114 ALA A C 1
ATOM 897 O O . ALA A 1 114 ? 2.757 -0.005 3.768 1.00 72.62 114 ALA A O 1
ATOM 898 N N . TRP A 1 115 ? 2.083 1.851 4.867 1.00 72.50 115 TRP A N 1
ATOM 899 C CA . TRP A 1 115 ? 0.710 1.867 4.366 1.00 72.50 115 TRP A CA 1
ATOM 900 C C . TRP A 1 115 ? 0.599 2.840 3.197 1.00 72.50 115 TRP A C 1
ATOM 902 O O . TRP A 1 115 ? 1.301 3.855 3.167 1.00 72.50 115 TRP A O 1
ATOM 912 N N . ASP A 1 116 ? -0.339 2.582 2.290 1.00 73.44 116 ASP A N 1
ATOM 913 C CA . ASP A 1 116 ? -0.613 3.498 1.176 1.00 73.44 116 ASP A CA 1
ATOM 914 C C . ASP A 1 116 ? -1.324 4.772 1.672 1.00 73.44 116 ASP A C 1
ATOM 916 O O . ASP A 1 116 ? -1.211 5.847 1.085 1.00 73.44 116 ASP A O 1
ATOM 920 N N . GLY A 1 117 ? -2.012 4.687 2.816 1.00 76.94 117 GLY A N 1
ATOM 921 C CA . GLY A 1 117 ? -2.494 5.853 3.546 1.00 76.94 117 GLY A CA 1
ATOM 922 C C . GLY A 1 117 ? -2.888 5.546 4.987 1.00 76.94 117 GLY A C 1
ATOM 923 O O . GLY A 1 117 ? -3.289 4.435 5.328 1.00 76.94 117 GLY A O 1
ATOM 924 N N . ALA A 1 118 ? -2.831 6.554 5.850 1.00 83.06 118 ALA A N 1
ATOM 925 C CA . ALA A 1 118 ? -3.304 6.464 7.222 1.00 83.06 118 ALA A CA 1
ATOM 926 C C . ALA A 1 118 ? -4.052 7.714 7.681 1.00 83.06 118 ALA A C 1
ATOM 928 O O . ALA A 1 118 ? -3.729 8.844 7.318 1.00 83.06 118 ALA A O 1
ATOM 929 N N . LEU A 1 119 ? -5.020 7.495 8.571 1.00 83.06 119 LEU A N 1
ATOM 930 C CA . LEU A 1 119 ? -5.616 8.531 9.400 1.00 83.06 119 LEU A CA 1
ATOM 931 C C . LEU A 1 119 ? -5.199 8.307 10.850 1.00 83.06 119 LEU A C 1
ATOM 933 O O . LEU A 1 119 ? -5.471 7.260 11.444 1.00 83.06 119 LEU A O 1
ATOM 937 N N . GLN A 1 120 ? -4.575 9.315 11.437 1.00 84.81 120 GLN A N 1
ATOM 938 C CA . GLN A 1 120 ? -4.139 9.319 12.823 1.00 84.81 120 GLN A CA 1
ATOM 939 C C . GLN A 1 120 ? -4.939 10.336 13.632 1.00 84.81 120 GLN A C 1
ATOM 941 O O . GLN A 1 120 ? -5.343 11.382 13.124 1.00 84.81 120 GLN A O 1
ATOM 946 N N . TYR A 1 121 ? -5.128 10.042 14.913 1.00 83.88 121 TYR A N 1
ATOM 947 C CA . TYR A 1 121 ? -5.683 10.968 15.887 1.00 83.88 121 TYR A CA 1
ATOM 948 C C . TYR A 1 121 ? -4.610 11.382 16.885 1.00 83.88 121 TYR A C 1
ATOM 950 O O . TYR A 1 121 ? -3.912 10.540 17.458 1.00 83.88 121 TYR A O 1
ATOM 958 N N . ARG A 1 122 ? -4.482 12.689 17.095 1.00 83.31 122 ARG A N 1
ATOM 959 C CA . ARG A 1 122 ? -3.574 13.261 18.080 1.00 83.31 122 ARG A CA 1
ATOM 960 C C . ARG A 1 122 ? -4.274 13.458 19.420 1.00 83.31 122 ARG A C 1
ATOM 962 O O . ARG A 1 122 ? -5.220 14.229 19.521 1.00 83.31 122 ARG A O 1
ATOM 969 N N . GLU A 1 123 ? -3.725 12.847 20.460 1.00 81.12 123 GLU A N 1
ATOM 970 C CA . GLU A 1 123 ? -4.110 13.081 21.851 1.00 81.12 123 GLU A CA 1
ATOM 971 C C . GLU A 1 123 ? -2.894 13.628 22.615 1.00 81.12 123 GLU A C 1
ATOM 973 O O . GLU A 1 123 ? -1.966 12.899 22.975 1.00 81.12 123 GLU A O 1
ATOM 978 N N . GLY A 1 124 ? -2.842 14.953 22.785 1.00 81.81 124 GLY A N 1
ATOM 979 C CA . GLY A 1 124 ? -1.658 15.635 23.315 1.00 81.81 124 GLY A CA 1
ATOM 980 C C . GLY A 1 124 ? -0.431 15.430 22.416 1.00 81.81 124 GLY A C 1
ATOM 981 O O . G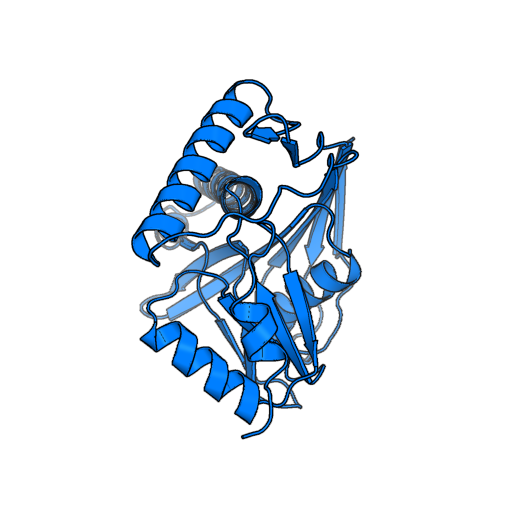LY A 1 124 ? -0.418 15.864 21.264 1.00 81.81 124 GLY A O 1
ATOM 982 N N . VAL A 1 125 ? 0.607 14.769 22.944 1.00 79.19 125 VAL A N 1
ATOM 983 C CA . VAL A 1 125 ? 1.830 14.410 22.192 1.00 79.19 125 VAL A CA 1
ATOM 984 C C . VAL A 1 125 ? 1.739 13.049 21.499 1.00 79.19 125 VAL A C 1
ATOM 986 O O . VAL A 1 125 ? 2.587 12.727 20.669 1.00 79.19 125 VAL A O 1
ATOM 989 N N . ARG A 1 126 ? 0.727 12.240 21.826 1.00 80.94 126 ARG A N 1
ATOM 990 C CA . ARG A 1 126 ? 0.566 10.892 21.283 1.00 80.94 126 ARG A CA 1
ATOM 991 C C . ARG A 1 126 ? -0.165 10.948 19.946 1.00 80.94 126 ARG A C 1
ATOM 993 O O . ARG A 1 126 ? -1.191 11.613 19.822 1.00 80.94 126 ARG A O 1
ATOM 1000 N N . LEU A 1 127 ? 0.339 10.208 18.963 1.00 80.69 127 LEU A N 1
ATOM 1001 C CA . LEU A 1 127 ? -0.368 9.908 17.721 1.00 80.69 127 LEU A CA 1
ATOM 1002 C C . LEU A 1 127 ? -0.867 8.466 17.788 1.00 80.69 127 LEU A C 1
ATOM 1004 O O . LEU A 1 127 ? -0.090 7.547 18.036 1.00 80.69 127 LEU A O 1
ATOM 1008 N N . THR A 1 128 ? -2.168 8.284 17.600 1.00 84.50 128 THR A N 1
ATOM 1009 C CA . THR A 1 128 ? -2.809 6.969 17.554 1.00 84.50 128 THR A CA 1
ATOM 1010 C C . THR A 1 128 ? -3.291 6.710 16.138 1.00 84.50 128 THR A C 1
ATOM 1012 O O . THR A 1 128 ? -3.995 7.539 15.564 1.00 84.50 128 THR A O 1
ATOM 1015 N N . LEU A 1 129 ? -2.925 5.562 15.571 1.00 83.50 129 LEU A N 1
ATOM 1016 C CA . LEU A 1 129 ? -3.402 5.137 14.261 1.00 83.50 129 LEU A CA 1
ATOM 1017 C C . LEU A 1 129 ? -4.880 4.732 14.347 1.00 83.50 129 LEU A C 1
ATOM 1019 O O . LEU A 1 129 ? -5.238 3.787 15.048 1.00 83.50 129 LEU A O 1
ATOM 1023 N N . MET A 1 130 ? -5.741 5.455 13.634 1.00 88.00 130 MET A N 1
ATOM 1024 C CA . MET A 1 130 ? -7.186 5.220 13.638 1.00 88.00 130 MET A CA 1
ATOM 1025 C C . MET A 1 130 ? -7.614 4.402 12.429 1.00 88.00 130 MET A C 1
ATOM 1027 O O . MET A 1 130 ? -8.352 3.432 12.585 1.00 88.00 130 MET A O 1
ATOM 1031 N N . ILE A 1 131 ? -7.146 4.795 11.244 1.00 88.19 131 ILE A N 1
ATOM 1032 C CA . ILE A 1 131 ? -7.451 4.127 9.981 1.00 88.19 131 ILE A CA 1
ATOM 1033 C C . ILE A 1 131 ? -6.144 3.855 9.248 1.00 88.19 131 ILE A C 1
ATOM 1035 O O . ILE A 1 131 ? -5.306 4.747 9.160 1.00 88.19 131 ILE A O 1
ATOM 1039 N N . ALA A 1 132 ? -5.985 2.644 8.730 1.00 87.88 132 ALA A N 1
ATOM 1040 C CA . ALA A 1 132 ? -4.943 2.288 7.775 1.00 87.88 132 ALA A CA 1
ATOM 1041 C C . ALA A 1 132 ? -5.621 1.905 6.460 1.00 87.88 132 ALA A C 1
ATOM 1043 O O . ALA A 1 132 ? -6.672 1.264 6.480 1.00 87.88 132 ALA A O 1
ATOM 1044 N N . VAL A 1 133 ? -5.042 2.314 5.341 1.00 87.31 133 VAL A N 1
ATOM 1045 C CA . VAL A 1 133 ? -5.535 2.052 3.992 1.00 87.31 133 VAL A CA 1
ATOM 1046 C C . VAL A 1 133 ? -4.433 1.357 3.212 1.00 87.31 133 VAL A C 1
ATOM 1048 O O . VAL A 1 133 ? -3.313 1.857 3.142 1.00 87.31 133 VAL A O 1
ATOM 1051 N N . GLU A 1 134 ? -4.780 0.225 2.618 1.00 86.50 134 GLU A N 1
ATOM 1052 C CA . GLU A 1 134 ? -3.956 -0.483 1.644 1.00 86.50 134 GLU A CA 1
ATOM 1053 C C . GLU A 1 134 ? -4.718 -0.548 0.320 1.00 86.50 134 GLU A C 1
ATOM 1055 O O . GLU A 1 134 ? -5.905 -0.888 0.286 1.00 86.50 134 GLU A O 1
ATOM 1060 N N . VAL A 1 135 ? -4.044 -0.233 -0.775 1.00 82.75 135 VAL A N 1
ATOM 1061 C CA . VAL A 1 135 ? -4.563 -0.271 -2.138 1.00 82.75 135 VAL A CA 1
ATOM 1062 C C . VAL A 1 135 ? -3.752 -1.304 -2.915 1.00 82.75 135 VAL A C 1
ATOM 1064 O O . VAL A 1 135 ? -2.531 -1.344 -2.863 1.00 82.75 135 VAL A O 1
ATOM 1067 N N . GLY A 1 136 ? -4.427 -2.188 -3.643 1.00 78.62 136 GLY A N 1
ATOM 1068 C CA . GLY A 1 136 ? -3.799 -3.208 -4.476 1.00 78.62 136 GLY A CA 1
ATOM 1069 C C . GLY A 1 136 ? -4.342 -3.144 -5.894 1.00 78.62 136 GLY A C 1
ATOM 1070 O O . GLY A 1 136 ? -5.487 -3.515 -6.123 1.00 78.62 136 GLY A O 1
ATOM 1071 N N . VAL A 1 137 ? -3.520 -2.723 -6.859 1.00 74.88 137 VAL A N 1
ATOM 1072 C CA . VAL A 1 137 ? -3.887 -2.684 -8.291 1.00 74.88 137 VAL A CA 1
ATOM 1073 C C . VAL A 1 137 ? -3.293 -3.896 -8.993 1.00 74.88 137 VAL A C 1
ATOM 1075 O O . VAL A 1 137 ? -2.072 -4.006 -9.108 1.00 74.88 137 VAL A O 1
ATOM 1078 N N . SER A 1 138 ? -4.152 -4.809 -9.448 1.00 68.38 138 SER A N 1
ATOM 1079 C CA . SER A 1 138 ? -3.763 -6.097 -10.045 1.00 68.38 138 SER A CA 1
ATOM 1080 C C . SER A 1 138 ? -2.794 -6.904 -9.172 1.00 68.38 138 SER A C 1
ATOM 1082 O O . SER A 1 138 ? -1.938 -7.633 -9.672 1.00 68.38 138 SER A O 1
ATOM 1084 N N . GLN A 1 139 ? -2.926 -6.757 -7.853 1.00 70.81 139 GLN A N 1
ATOM 1085 C CA . GLN A 1 139 ? -2.168 -7.499 -6.850 1.00 70.81 139 GLN A CA 1
ATOM 1086 C C . GLN A 1 139 ? -2.993 -8.675 -6.318 1.00 70.81 139 GLN A C 1
ATOM 1088 O O . GLN A 1 139 ? -4.224 -8.668 -6.381 1.00 70.81 139 GLN A O 1
ATOM 1093 N N . SER A 1 140 ? -2.310 -9.682 -5.767 1.00 76.31 140 SER A N 1
ATOM 1094 C CA . SER A 1 140 ? -2.977 -10.790 -5.081 1.00 76.31 140 SER A CA 1
ATOM 1095 C C . SER A 1 140 ? -3.804 -10.270 -3.907 1.00 76.31 140 SER A C 1
ATOM 1097 O O . SER A 1 140 ? -3.297 -9.536 -3.053 1.00 76.31 140 SER A O 1
ATOM 1099 N N . TYR A 1 141 ? -5.062 -10.702 -3.843 1.00 82.62 141 TYR A N 1
ATOM 1100 C CA . TYR A 1 141 ? -5.946 -10.397 -2.726 1.00 82.62 141 TYR A CA 1
ATOM 1101 C C . TYR A 1 141 ? -5.369 -10.893 -1.393 1.00 82.62 141 TYR A C 1
ATOM 1103 O O . TYR A 1 141 ? -5.425 -10.171 -0.402 1.00 82.62 141 TYR A O 1
ATOM 1111 N N . ASP A 1 142 ? -4.731 -12.066 -1.368 1.00 83.44 142 ASP A N 1
ATOM 1112 C CA . ASP A 1 142 ? -4.147 -12.620 -0.141 1.00 83.44 142 ASP A CA 1
ATOM 1113 C C . ASP A 1 142 ? -3.018 -11.737 0.406 1.00 83.44 142 ASP A C 1
ATOM 1115 O O . ASP A 1 142 ? -2.923 -11.521 1.616 1.00 83.44 142 ASP A O 1
ATOM 1119 N N . SER A 1 143 ? -2.193 -11.169 -0.479 1.00 79.00 143 SER A N 1
ATOM 1120 C CA . SER A 1 143 ? -1.129 -10.237 -0.094 1.00 79.00 143 SER A CA 1
ATOM 1121 C C . SER A 1 143 ? -1.708 -8.942 0.475 1.00 79.00 143 SER A C 1
ATOM 1123 O O . SER A 1 143 ? -1.249 -8.474 1.516 1.00 79.00 143 SER A O 1
ATOM 1125 N N . LEU A 1 144 ? -2.747 -8.393 -0.161 1.00 83.56 144 LEU A N 1
ATOM 1126 C CA . LEU A 1 144 ? -3.444 -7.193 0.308 1.00 83.56 144 LEU A CA 1
ATOM 1127 C C . LEU A 1 144 ? -4.134 -7.430 1.664 1.00 83.56 144 LEU A C 1
ATOM 1129 O O . LEU A 1 144 ? -4.018 -6.628 2.591 1.00 83.56 144 LEU A O 1
ATOM 1133 N N . ARG A 1 145 ? -4.795 -8.578 1.821 1.00 89.75 145 ARG A N 1
ATOM 1134 C CA . ARG A 1 145 ? -5.437 -8.998 3.068 1.00 89.75 145 ARG A CA 1
ATOM 1135 C C . ARG A 1 145 ? -4.420 -9.177 4.197 1.00 89.75 145 ARG A C 1
ATOM 1137 O O . ARG A 1 145 ? -4.667 -8.752 5.328 1.00 89.75 145 ARG A O 1
ATOM 1144 N N . ALA A 1 146 ? -3.272 -9.785 3.912 1.00 86.12 146 ALA A N 1
ATOM 1145 C CA . ALA A 1 146 ? -2.183 -9.921 4.875 1.00 86.12 146 ALA A CA 1
ATOM 1146 C C . ALA A 1 146 ? -1.548 -8.565 5.229 1.00 86.12 146 ALA A C 1
ATOM 1148 O O . ALA A 1 146 ? -1.125 -8.366 6.372 1.00 86.12 146 ALA A O 1
ATOM 1149 N N . ALA A 1 147 ? -1.493 -7.627 4.275 1.00 84.19 147 ALA A N 1
ATOM 1150 C CA . ALA A 1 147 ? -1.076 -6.245 4.505 1.00 84.19 147 ALA A CA 1
ATOM 1151 C C . ALA A 1 147 ? -1.960 -5.576 5.558 1.00 84.19 147 ALA A C 1
ATOM 1153 O O . ALA A 1 147 ? -1.490 -5.225 6.644 1.00 84.19 147 ALA A O 1
ATOM 1154 N N . ILE A 1 148 ? -3.262 -5.514 5.282 1.00 89.75 148 ILE A N 1
ATOM 1155 C CA . ILE A 1 148 ? -4.193 -4.790 6.140 1.00 89.75 148 ILE A CA 1
ATOM 1156 C C . ILE A 1 148 ? -4.424 -5.480 7.491 1.00 89.75 148 ILE A C 1
ATOM 1158 O O . ILE A 1 148 ? -4.545 -4.804 8.513 1.00 89.75 148 ILE A O 1
ATOM 1162 N N . SER A 1 149 ? -4.423 -6.818 7.531 1.00 89.88 149 SER A N 1
ATOM 1163 C CA . SER A 1 149 ? -4.575 -7.577 8.781 1.00 89.88 149 SER A CA 1
ATOM 1164 C C . SER A 1 149 ? -3.438 -7.278 9.751 1.00 89.88 149 SER A C 1
ATOM 1166 O O . SER A 1 149 ? -3.679 -7.066 10.938 1.00 89.88 149 SER A O 1
ATOM 1168 N N . TRP A 1 150 ? -2.207 -7.183 9.242 1.00 88.69 150 TRP A N 1
ATOM 1169 C CA . TRP A 1 150 ? -1.056 -6.815 10.059 1.00 88.69 150 TRP A CA 1
ATOM 1170 C C . TRP A 1 150 ? -1.185 -5.389 10.604 1.00 88.69 150 TRP A C 1
ATOM 1172 O O . TRP A 1 150 ? -0.985 -5.179 11.797 1.00 88.69 150 TRP A O 1
ATOM 1182 N N . SER A 1 151 ? -1.595 -4.418 9.783 1.00 87.69 151 SER A N 1
ATOM 1183 C CA . SER A 1 151 ? -1.814 -3.037 10.240 1.00 87.69 151 SER A CA 1
ATOM 1184 C C . SER A 1 151 ? -2.859 -2.960 11.360 1.00 87.69 151 SER A C 1
ATOM 1186 O O . SER A 1 151 ? -2.699 -2.211 12.325 1.00 87.69 151 SER A O 1
ATOM 1188 N N . VAL A 1 152 ? -3.909 -3.781 11.291 1.00 89.88 152 VAL A N 1
ATOM 1189 C CA . VAL A 1 152 ? -4.925 -3.874 12.347 1.00 89.88 152 VAL A CA 1
ATOM 1190 C C . VAL A 1 152 ? -4.380 -4.547 13.609 1.00 89.88 152 VAL A C 1
ATOM 1192 O O . VAL A 1 152 ? -4.462 -3.961 14.688 1.00 89.88 152 VAL A O 1
ATOM 1195 N N . CYS A 1 153 ? -3.783 -5.733 13.494 1.00 88.94 153 CYS A N 1
ATOM 1196 C CA . CYS A 1 153 ? -3.357 -6.527 14.648 1.00 88.94 153 CYS A CA 1
ATOM 1197 C C . CYS A 1 153 ? -2.068 -5.999 15.299 1.00 88.94 153 CYS A C 1
ATOM 1199 O O . CYS A 1 153 ? -2.007 -5.824 16.516 1.00 88.94 153 CYS A O 1
ATOM 1201 N N . ALA A 1 154 ? -1.032 -5.730 14.502 1.00 85.50 154 ALA A N 1
ATOM 1202 C CA . ALA A 1 154 ? 0.295 -5.351 14.982 1.00 85.50 154 ALA A CA 1
ATOM 1203 C C . ALA A 1 154 ? 0.357 -3.886 15.428 1.00 85.50 154 ALA A C 1
ATOM 1205 O O . ALA A 1 154 ? 0.939 -3.577 16.467 1.00 85.50 154 ALA A O 1
ATOM 1206 N N . LEU A 1 155 ? -0.258 -2.982 14.657 1.00 84.25 155 LEU A N 1
ATOM 1207 C CA . LEU A 1 155 ? -0.212 -1.538 14.926 1.00 84.25 155 LEU A CA 1
ATOM 1208 C C . LEU A 1 155 ? -1.428 -1.031 15.705 1.00 84.25 155 LEU A C 1
ATOM 1210 O O . LEU A 1 155 ? -1.540 0.169 15.962 1.00 84.25 155 LEU A O 1
ATOM 1214 N N . ARG A 1 156 ? -2.325 -1.942 16.108 1.00 85.88 156 ARG A N 1
ATOM 1215 C CA . ARG A 1 156 ? -3.547 -1.640 16.868 1.00 85.88 156 ARG A CA 1
ATOM 1216 C C . ARG A 1 156 ? -4.428 -0.603 16.169 1.00 85.88 156 ARG A C 1
ATOM 1218 O O . ARG A 1 156 ? -5.059 0.233 16.822 1.00 85.88 156 ARG A O 1
ATOM 1225 N N . CYS A 1 157 ? -4.465 -0.654 14.837 1.00 87.12 157 CYS A N 1
ATOM 1226 C CA . CYS A 1 157 ? -5.327 0.207 14.042 1.00 87.12 157 CYS A CA 1
ATOM 1227 C C . CYS A 1 157 ? -6.802 -0.096 14.347 1.00 87.12 157 CYS A C 1
ATOM 1229 O O . CYS A 1 157 ? -7.218 -1.254 14.393 1.00 87.12 157 CYS A O 1
ATOM 1231 N N . ARG A 1 158 ? -7.622 0.946 14.538 1.00 88.69 158 ARG A N 1
ATOM 1232 C CA . ARG A 1 158 ? -9.054 0.777 14.852 1.00 88.69 158 ARG A CA 1
ATOM 1233 C C . ARG A 1 158 ? -9.872 0.283 13.655 1.00 88.69 158 ARG A C 1
ATOM 1235 O O . ARG A 1 158 ? -10.926 -0.329 13.853 1.00 88.69 158 ARG A O 1
ATOM 1242 N N . LEU A 1 159 ? -9.428 0.591 12.439 1.00 91.12 159 LEU A N 1
ATOM 1243 C CA . LEU A 1 159 ? -10.086 0.230 11.190 1.00 91.12 159 LEU A CA 1
ATOM 1244 C C . LEU A 1 159 ? -9.055 0.090 10.067 1.00 91.12 159 LEU A C 1
ATOM 1246 O O . LEU A 1 159 ? -8.455 1.070 9.644 1.00 91.12 159 LEU A O 1
ATOM 1250 N N . GLY A 1 160 ? -8.896 -1.115 9.541 1.00 91.94 160 GLY A N 1
ATOM 1251 C CA . GLY A 1 160 ? -8.204 -1.321 8.278 1.00 91.94 160 GLY A CA 1
ATOM 1252 C C . GLY A 1 160 ? -9.169 -1.178 7.105 1.00 91.94 160 GLY A C 1
ATOM 1253 O O . GLY A 1 160 ? -10.301 -1.651 7.189 1.00 91.94 160 GLY A O 1
ATOM 1254 N N . LEU A 1 161 ? -8.731 -0.551 6.021 1.00 92.75 161 LEU A N 1
ATO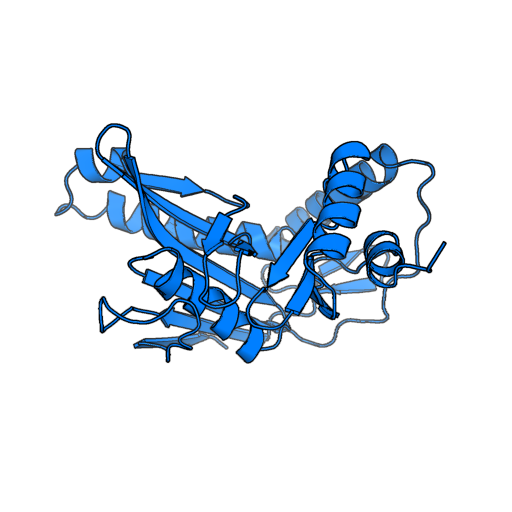M 1255 C CA . LEU A 1 161 ? -9.415 -0.521 4.735 1.00 92.75 161 LEU A CA 1
ATOM 1256 C C . LEU A 1 161 ? -8.501 -1.137 3.676 1.00 92.75 161 LEU A C 1
ATOM 1258 O O . LEU A 1 161 ? -7.352 -0.726 3.548 1.00 92.75 161 LEU A O 1
ATOM 1262 N N . ALA A 1 162 ? -9.012 -2.103 2.922 1.00 91.19 162 ALA A N 1
ATOM 1263 C CA . ALA A 1 162 ? -8.311 -2.667 1.776 1.00 91.19 162 ALA A CA 1
ATOM 1264 C C . ALA A 1 162 ? -9.102 -2.387 0.503 1.00 91.19 162 ALA A C 1
ATOM 1266 O O . ALA A 1 162 ? -10.288 -2.706 0.432 1.00 91.19 162 ALA A O 1
ATOM 1267 N N . MET A 1 163 ? -8.449 -1.800 -0.494 1.00 89.56 163 MET A N 1
ATOM 1268 C CA . MET A 1 163 ? -9.025 -1.533 -1.805 1.00 89.56 163 MET A CA 1
ATOM 1269 C C . MET A 1 163 ? -8.327 -2.396 -2.854 1.00 89.56 163 MET A C 1
ATOM 1271 O O . MET A 1 163 ? -7.189 -2.131 -3.225 1.00 89.56 163 MET A O 1
ATOM 1275 N N . SER A 1 164 ? -9.005 -3.431 -3.344 1.00 88.94 164 SER A N 1
ATOM 1276 C CA . SER A 1 164 ? -8.527 -4.255 -4.452 1.00 88.94 164 SER A CA 1
ATOM 1277 C C . SER A 1 164 ? -9.093 -3.736 -5.768 1.00 88.94 164 SER A C 1
ATOM 1279 O O . SER A 1 164 ? -10.304 -3.604 -5.927 1.00 88.94 164 SER A O 1
ATOM 1281 N N . ILE A 1 165 ? -8.217 -3.442 -6.720 1.00 84.88 165 ILE A N 1
ATOM 1282 C CA . ILE A 1 165 ? -8.560 -2.894 -8.028 1.00 84.88 165 ILE A CA 1
ATOM 1283 C C . ILE A 1 165 ? -8.105 -3.899 -9.076 1.00 84.88 165 ILE A C 1
ATOM 1285 O O . ILE A 1 165 ? -6.913 -4.163 -9.233 1.00 84.88 165 ILE A O 1
ATOM 1289 N N . SER A 1 166 ? -9.061 -4.442 -9.822 1.00 85.00 166 SER A N 1
ATOM 1290 C CA . SER A 1 166 ? -8.774 -5.263 -10.995 1.00 85.00 166 SER A CA 1
ATOM 1291 C C . SER A 1 166 ? -8.798 -4.396 -12.242 1.00 85.00 166 SER A C 1
ATOM 1293 O O . SER A 1 166 ? -9.754 -3.654 -12.482 1.00 85.00 166 SER A O 1
ATOM 1295 N N . GLU A 1 167 ? -7.770 -4.514 -13.075 1.00 84.50 167 GLU A N 1
ATOM 1296 C CA . GLU A 1 167 ? -7.684 -3.779 -14.334 1.00 84.50 167 GLU A CA 1
ATOM 1297 C C . GLU A 1 167 ? -7.666 -4.718 -15.552 1.00 84.50 167 GLU A C 1
ATOM 1299 O O . GLU A 1 167 ? -7.509 -5.935 -15.451 1.00 84.50 167 GLU A O 1
ATOM 1304 N N . GLY A 1 168 ? -7.891 -4.147 -16.734 1.00 81.50 168 GLY A N 1
ATOM 1305 C CA . GLY A 1 168 ? -7.787 -4.850 -18.008 1.00 81.50 168 GLY A CA 1
ATOM 1306 C C . GLY A 1 168 ? -6.346 -5.208 -18.380 1.00 81.50 168 GLY A C 1
ATOM 1307 O O . GLY A 1 168 ? -5.400 -4.909 -17.663 1.00 81.50 168 GLY A O 1
ATOM 1308 N N . SER A 1 169 ? -6.166 -5.830 -19.549 1.00 79.12 169 SER A N 1
ATOM 1309 C CA . SER A 1 169 ? -4.828 -6.205 -20.017 1.00 79.12 169 SER A CA 1
ATOM 1310 C C . SER A 1 169 ? -3.899 -4.995 -20.050 1.00 79.12 169 SER A C 1
ATOM 1312 O O . SER A 1 169 ? -4.193 -3.995 -20.710 1.00 79.12 169 SER A O 1
ATOM 1314 N N . ARG A 1 170 ? -2.753 -5.133 -19.385 1.00 75.50 170 ARG A N 1
ATOM 1315 C CA . ARG A 1 170 ? -1.584 -4.302 -19.659 1.00 75.50 170 ARG A CA 1
ATOM 1316 C C . ARG A 1 170 ? -1.029 -4.716 -21.029 1.00 75.50 170 ARG A C 1
ATOM 1318 O O . ARG A 1 170 ? -1.263 -5.841 -21.484 1.00 75.50 170 ARG A O 1
ATOM 1325 N N . GLY A 1 171 ? -0.400 -3.780 -21.731 1.00 68.44 171 GLY A N 1
ATOM 1326 C CA . GLY A 1 171 ? 0.244 -4.065 -23.014 1.00 68.44 171 GLY A CA 1
ATOM 1327 C C . GLY A 1 171 ? 1.541 -4.852 -22.815 1.00 68.44 171 GLY A C 1
ATOM 1328 O O . GLY A 1 171 ? 1.755 -5.479 -21.779 1.00 68.44 171 GLY A O 1
ATOM 1329 N N . GLU A 1 172 ? 2.445 -4.781 -23.788 1.00 67.69 172 GLU A N 1
ATOM 1330 C CA . GLU A 1 172 ? 3.805 -5.286 -23.591 1.00 67.69 172 GLU A CA 1
ATOM 1331 C C . GLU A 1 172 ? 4.506 -4.544 -22.446 1.00 67.69 172 GLU A C 1
ATOM 1333 O O . GLU A 1 172 ? 4.343 -3.333 -22.282 1.00 67.69 172 GLU A O 1
ATOM 1338 N N . THR A 1 173 ? 5.312 -5.267 -21.665 1.00 63.16 173 THR A N 1
ATOM 1339 C CA . THR A 1 173 ? 6.153 -4.663 -20.629 1.00 63.16 173 THR A CA 1
ATOM 1340 C C . THR A 1 173 ? 7.039 -3.578 -21.254 1.00 63.16 173 THR A C 1
ATOM 1342 O O . THR A 1 173 ? 7.692 -3.844 -22.270 1.00 63.16 173 THR A O 1
ATOM 1345 N N . PRO A 1 174 ? 7.097 -2.363 -20.674 1.00 62.59 174 PRO A N 1
ATOM 1346 C CA . PRO A 1 174 ? 7.944 -1.299 -21.194 1.00 62.59 174 PRO A CA 1
ATOM 1347 C C . PRO A 1 174 ? 9.397 -1.761 -21.335 1.00 62.59 174 PRO A C 1
ATOM 1349 O O . PRO A 1 174 ? 9.937 -2.441 -20.460 1.00 62.59 174 PRO A O 1
ATOM 1352 N N . ARG A 1 175 ? 10.054 -1.367 -22.431 1.00 62.84 175 ARG A N 1
ATOM 1353 C CA . ARG A 1 175 ? 11.483 -1.647 -22.612 1.00 62.84 175 ARG A CA 1
ATOM 1354 C C . ARG A 1 175 ? 12.302 -0.961 -21.522 1.00 62.84 175 ARG A C 1
ATOM 1356 O O . ARG A 1 175 ? 12.038 0.189 -21.169 1.00 62.84 175 ARG A O 1
ATOM 1363 N N . MET A 1 176 ? 13.326 -1.670 -21.052 1.00 58.03 176 MET A N 1
ATOM 1364 C CA . MET A 1 176 ? 14.276 -1.179 -20.061 1.00 58.03 176 MET A CA 1
ATOM 1365 C C . MET A 1 176 ? 14.900 0.144 -20.522 1.00 58.03 176 MET A C 1
ATOM 1367 O O . MET A 1 176 ? 15.452 0.223 -21.622 1.00 58.03 176 MET A O 1
ATOM 1371 N N . ARG A 1 177 ? 14.804 1.178 -19.680 1.00 63.03 177 ARG A N 1
ATOM 1372 C CA . ARG A 1 177 ? 15.538 2.436 -19.844 1.00 63.03 177 ARG A CA 1
ATOM 1373 C C . ARG A 1 177 ? 16.714 2.452 -18.881 1.00 63.03 177 ARG A C 1
ATOM 1375 O O . ARG A 1 177 ? 16.552 2.118 -17.711 1.00 63.03 177 ARG A O 1
ATOM 1382 N N . TYR A 1 178 ? 17.873 2.834 -19.397 1.00 70.12 178 TYR A N 1
ATOM 1383 C CA . TYR A 1 178 ? 19.064 3.086 -18.601 1.00 70.12 178 TYR A CA 1
ATOM 1384 C C . TYR A 1 178 ? 19.169 4.589 -18.378 1.00 70.12 178 TYR A C 1
ATOM 1386 O O . TYR A 1 178 ? 19.103 5.348 -19.344 1.00 70.12 178 TYR A O 1
ATOM 1394 N N . TYR A 1 179 ? 19.310 4.989 -17.119 1.00 74.38 179 TYR A N 1
ATOM 1395 C CA . TYR A 1 179 ? 19.550 6.372 -16.722 1.00 74.38 179 TYR A CA 1
ATOM 1396 C C . TYR A 1 179 ? 21.029 6.531 -16.372 1.00 74.38 179 TYR A C 1
ATOM 1398 O O . TYR A 1 179 ? 21.645 5.604 -15.839 1.00 74.38 179 TYR A O 1
ATOM 1406 N N . ALA A 1 180 ? 21.609 7.681 -16.702 1.00 74.81 180 ALA A N 1
ATOM 1407 C CA . ALA A 1 180 ? 23.005 7.991 -16.427 1.00 74.81 180 ALA A CA 1
ATOM 1408 C C . ALA A 1 180 ? 23.248 8.308 -14.943 1.00 74.81 180 ALA A C 1
ATOM 1410 O O . ALA A 1 180 ? 24.378 8.162 -14.475 1.00 74.81 180 ALA A O 1
ATOM 1411 N N . SER A 1 181 ? 22.210 8.712 -14.202 1.00 74.19 181 SER A N 1
ATOM 1412 C CA . SER A 1 181 ? 22.278 8.948 -12.757 1.00 74.19 181 SER A CA 1
ATOM 1413 C C . SER A 1 181 ? 20.950 8.677 -12.035 1.00 74.19 181 SER A C 1
ATOM 1415 O O . SER A 1 181 ? 19.903 8.485 -12.661 1.00 74.19 181 SER A O 1
ATOM 1417 N N . ILE A 1 182 ? 20.997 8.664 -10.697 1.00 66.31 182 ILE A N 1
ATOM 1418 C CA . ILE A 1 182 ? 19.816 8.525 -9.829 1.00 66.31 182 ILE A CA 1
ATOM 1419 C C . ILE A 1 182 ? 18.907 9.753 -9.961 1.00 66.31 182 ILE A C 1
ATOM 1421 O O . ILE A 1 182 ? 17.686 9.616 -10.002 1.00 66.31 182 ILE A O 1
ATOM 1425 N N . GLU A 1 183 ? 19.480 10.948 -10.093 1.00 73.50 183 GLU A N 1
ATOM 1426 C CA . GLU A 1 183 ? 18.727 12.186 -10.308 1.00 73.50 183 GLU A CA 1
ATOM 1427 C C . GLU A 1 183 ? 17.935 12.132 -11.615 1.00 73.50 183 GLU A C 1
ATOM 1429 O O . GLU A 1 183 ? 16.766 12.513 -11.639 1.00 73.50 183 GLU A O 1
ATOM 1434 N N . GLU A 1 184 ? 18.535 11.607 -12.687 1.00 72.25 184 GLU A N 1
ATOM 1435 C CA . GLU A 1 184 ? 17.847 11.421 -13.966 1.00 72.25 184 GLU A CA 1
ATOM 1436 C C . GLU A 1 184 ? 16.714 10.390 -13.852 1.00 72.25 184 GLU A C 1
ATOM 1438 O O . GLU A 1 184 ? 15.615 10.619 -14.362 1.00 72.25 184 GLU A O 1
ATOM 1443 N N . ALA A 1 185 ? 16.940 9.285 -13.134 1.00 67.31 185 ALA A N 1
ATOM 1444 C CA . ALA A 1 185 ? 15.906 8.284 -12.881 1.00 67.31 185 ALA A CA 1
ATOM 1445 C C . ALA A 1 185 ? 14.723 8.867 -12.085 1.00 67.31 185 ALA A C 1
ATOM 1447 O O . ALA A 1 185 ? 13.562 8.653 -12.444 1.00 67.31 185 ALA A O 1
ATOM 1448 N N . ASN A 1 186 ? 15.012 9.649 -11.040 1.00 70.94 186 ASN A N 1
ATOM 1449 C CA . ASN A 1 186 ? 14.005 10.327 -10.226 1.00 70.94 186 ASN A CA 1
ATOM 1450 C C . ASN A 1 186 ? 13.236 11.386 -11.031 1.00 70.94 186 ASN A C 1
ATOM 1452 O O . ASN A 1 186 ? 12.013 11.464 -10.921 1.00 70.94 186 ASN A O 1
ATOM 1456 N N . ALA A 1 187 ? 13.919 12.163 -11.877 1.00 75.00 187 ALA A N 1
ATOM 1457 C CA . ALA A 1 187 ? 13.276 13.130 -12.765 1.00 75.00 187 ALA A CA 1
ATOM 1458 C C . ALA A 1 187 ? 12.337 12.436 -13.766 1.00 75.00 187 ALA A C 1
ATOM 1460 O O . ALA A 1 187 ? 11.182 12.832 -13.911 1.00 75.00 187 ALA A O 1
ATOM 1461 N N . ALA A 1 188 ? 12.782 11.341 -14.391 1.00 73.81 188 ALA A N 1
ATOM 1462 C CA . ALA A 1 188 ? 11.967 10.567 -15.325 1.00 73.81 188 ALA A CA 1
ATOM 1463 C C . ALA A 1 188 ? 10.726 9.935 -14.665 1.00 73.81 188 ALA A C 1
ATOM 1465 O O . ALA A 1 188 ? 9.682 9.801 -15.321 1.00 73.81 188 ALA A O 1
ATOM 1466 N N . ALA A 1 189 ? 10.837 9.552 -13.387 1.00 68.94 189 ALA A N 1
ATOM 1467 C CA . ALA A 1 189 ? 9.717 9.095 -12.570 1.00 68.94 189 ALA A CA 1
ATOM 1468 C C . ALA A 1 189 ? 8.723 10.234 -12.291 1.00 68.94 189 ALA A C 1
ATOM 1470 O O . ALA A 1 189 ? 7.530 10.049 -12.526 1.00 68.94 189 ALA A O 1
ATOM 1471 N N . GLY A 1 190 ? 9.207 11.419 -11.901 1.00 72.06 190 GLY A N 1
ATOM 1472 C CA . GLY A 1 190 ? 8.366 12.607 -11.708 1.00 72.06 190 GLY A CA 1
ATOM 1473 C C . GLY A 1 190 ? 7.611 13.009 -12.980 1.00 72.06 190 GLY A C 1
ATOM 1474 O O . GLY A 1 190 ? 6.399 13.205 -12.955 1.00 72.06 190 GLY A O 1
ATOM 1475 N N . GLU A 1 191 ? 8.283 13.010 -14.134 1.00 79.50 191 GLU A N 1
ATOM 1476 C CA . GLU A 1 191 ? 7.621 13.245 -15.424 1.00 79.50 191 GLU A CA 1
ATOM 1477 C C . GLU A 1 191 ? 6.572 12.171 -15.767 1.00 79.50 191 GLU A C 1
ATOM 1479 O O . GLU A 1 191 ? 5.590 12.458 -16.453 1.00 79.50 191 GLU A O 1
ATOM 1484 N N . ALA A 1 192 ? 6.785 10.917 -15.344 1.00 75.00 192 ALA A N 1
ATOM 1485 C CA . ALA A 1 192 ? 5.803 9.844 -15.530 1.00 75.00 192 ALA A CA 1
ATOM 1486 C C . ALA A 1 192 ? 4.537 10.128 -14.734 1.00 75.00 192 ALA A C 1
ATOM 1488 O O . ALA A 1 192 ? 3.431 10.011 -15.255 1.00 75.00 192 ALA A O 1
ATOM 1489 N N . GLU A 1 193 ? 4.728 10.510 -13.477 1.00 73.69 193 GLU A N 1
ATOM 1490 C CA . GLU A 1 193 ? 3.667 10.873 -12.557 1.00 73.69 193 GLU A CA 1
ATOM 1491 C C . GLU A 1 193 ? 2.845 12.052 -13.096 1.00 73.69 193 GLU A C 1
ATOM 1493 O O . GLU A 1 193 ? 1.620 11.959 -13.169 1.00 73.69 193 GLU A O 1
ATOM 1498 N N . GLU A 1 194 ? 3.490 13.116 -13.576 1.00 76.69 194 GLU A N 1
ATOM 1499 C CA . GLU A 1 194 ? 2.789 14.258 -14.175 1.00 76.69 194 GLU A CA 1
ATOM 1500 C C . GLU A 1 194 ? 1.989 13.888 -15.436 1.00 76.69 194 GLU A C 1
ATOM 1502 O O . GLU A 1 194 ? 0.864 14.364 -15.628 1.00 76.69 194 GLU A O 1
ATOM 1507 N N . ASP A 1 195 ? 2.547 13.045 -16.309 1.00 81.00 195 ASP A N 1
ATOM 1508 C CA . ASP A 1 195 ? 1.859 12.561 -17.511 1.00 81.00 195 ASP A CA 1
ATOM 1509 C C . ASP A 1 195 ? 0.621 11.723 -17.153 1.00 81.00 195 ASP A C 1
ATOM 1511 O O . ASP A 1 195 ? -0.479 11.975 -17.655 1.00 81.00 195 ASP A O 1
ATOM 1515 N N . PHE A 1 196 ? 0.765 10.788 -16.213 1.00 78.94 196 PHE A N 1
ATOM 1516 C CA . PHE A 1 196 ? -0.340 9.966 -15.726 1.00 78.94 196 PHE A CA 1
ATOM 1517 C C . PHE A 1 196 ? -1.423 10.788 -15.016 1.00 78.94 196 PHE A C 1
ATOM 1519 O O . PHE A 1 196 ? -2.608 10.563 -15.264 1.00 78.94 196 PHE A O 1
ATOM 1526 N N . ASN A 1 197 ? -1.056 11.795 -14.222 1.00 75.75 197 ASN A N 1
ATOM 1527 C CA . ASN A 1 197 ? -2.011 12.709 -13.585 1.00 75.75 197 ASN A CA 1
ATOM 1528 C C . ASN A 1 197 ? -2.873 13.456 -14.614 1.00 75.75 197 ASN A C 1
ATOM 1530 O O . ASN A 1 197 ? -4.098 13.567 -14.479 1.00 75.75 197 ASN A O 1
ATOM 1534 N N . ARG A 1 198 ? -2.247 13.930 -15.695 1.00 80.19 198 ARG A N 1
ATOM 1535 C CA . ARG A 1 198 ? -2.947 14.604 -16.796 1.00 80.19 198 ARG A CA 1
ATOM 1536 C C . ARG A 1 198 ? -3.919 13.664 -17.503 1.00 80.19 198 ARG A C 1
ATOM 1538 O O . ARG A 1 198 ? -5.049 14.043 -17.803 1.00 80.19 198 ARG A O 1
ATOM 1545 N N . GLN A 1 199 ? -3.474 12.441 -17.752 1.00 83.94 199 GLN A N 1
ATOM 1546 C CA . GLN A 1 199 ? -4.259 11.378 -18.361 1.00 83.94 199 GLN A CA 1
ATOM 1547 C C . GLN A 1 199 ? -5.481 10.994 -17.516 1.00 83.94 199 GLN A C 1
ATOM 1549 O O . GLN A 1 199 ? -6.593 10.941 -18.036 1.00 83.94 199 GLN A O 1
ATOM 1554 N N . LEU A 1 200 ? -5.323 10.840 -16.200 1.00 76.56 200 LEU A N 1
ATOM 1555 C CA . LEU A 1 200 ? -6.427 10.532 -15.283 1.00 76.56 200 LEU A CA 1
ATOM 1556 C C . LEU A 1 200 ? -7.517 11.604 -15.265 1.00 76.56 200 LEU A C 1
ATOM 1558 O O . LEU A 1 200 ? -8.692 11.285 -15.118 1.00 76.56 200 LEU A O 1
ATOM 1562 N N . THR A 1 201 ? -7.156 12.866 -15.495 1.00 76.81 201 THR A N 1
ATOM 1563 C CA . THR A 1 201 ? -8.150 13.939 -15.660 1.00 76.81 201 THR A CA 1
ATOM 1564 C C . THR A 1 201 ? -9.043 13.715 -16.887 1.00 76.81 201 THR A C 1
ATOM 1566 O O . THR A 1 201 ? -10.216 14.079 -16.881 1.00 76.81 201 THR A O 1
ATOM 1569 N N . GLN A 1 202 ? -8.498 13.127 -17.955 1.00 80.88 202 GLN A N 1
ATOM 1570 C CA . GLN A 1 202 ? -9.201 12.924 -19.226 1.00 80.88 202 GLN A CA 1
ATOM 1571 C C . GLN A 1 202 ? -9.913 11.569 -19.296 1.00 80.88 202 GLN A C 1
ATOM 1573 O O . GLN A 1 202 ? -10.976 11.451 -19.902 1.00 80.88 202 GLN A O 1
ATOM 1578 N N . HIS A 1 203 ? -9.327 10.543 -18.685 1.00 81.12 203 HIS A N 1
ATOM 1579 C CA . HIS A 1 203 ? -9.845 9.182 -18.656 1.00 81.12 203 HIS A CA 1
ATOM 1580 C C . HIS A 1 203 ? -9.656 8.586 -17.250 1.00 81.12 203 HIS A C 1
ATOM 1582 O O . HIS A 1 203 ? -8.697 7.847 -17.002 1.00 81.12 203 HIS A O 1
ATOM 1588 N N . PRO A 1 204 ? -10.594 8.871 -16.326 1.00 74.94 204 PRO A N 1
ATOM 1589 C CA . PRO A 1 204 ? -10.440 8.587 -14.894 1.00 74.94 204 PRO A CA 1
ATOM 1590 C C . PRO A 1 204 ? -10.316 7.099 -14.548 1.00 74.94 204 PRO A C 1
ATOM 1592 O O . PRO A 1 204 ? -9.825 6.759 -13.479 1.00 74.94 204 PRO A O 1
ATOM 1595 N N . TYR A 1 205 ? -10.709 6.207 -15.459 1.00 80.31 205 TYR A N 1
ATOM 1596 C CA . TYR A 1 205 ? -10.602 4.754 -15.289 1.00 80.31 205 TYR A CA 1
ATOM 1597 C C . TYR A 1 205 ? -9.502 4.122 -16.151 1.00 80.31 205 TYR A C 1
ATOM 1599 O O . TYR A 1 205 ? -9.441 2.902 -16.265 1.00 80.31 205 TYR A O 1
ATOM 1607 N N . GLY A 1 206 ? -8.652 4.920 -16.801 1.00 81.81 206 GLY A N 1
ATOM 1608 C CA . GLY A 1 206 ? -7.628 4.426 -17.720 1.00 81.81 206 GLY A CA 1
ATOM 1609 C C . GLY A 1 206 ? -8.168 3.910 -19.072 1.00 81.81 206 GLY A C 1
ATOM 1610 O O . GLY A 1 206 ? -9.351 4.080 -19.407 1.00 81.81 206 GLY A O 1
ATOM 1611 N N . PRO A 1 207 ? -7.316 3.254 -19.884 1.00 86.19 207 PRO A N 1
ATOM 1612 C CA . PRO A 1 207 ? -5.925 2.888 -19.591 1.00 86.19 207 PRO A CA 1
ATOM 1613 C C . PRO A 1 207 ? -4.989 4.099 -19.508 1.00 86.19 207 PRO A C 1
ATOM 1615 O O . PRO A 1 207 ? -5.291 5.139 -20.085 1.00 86.19 207 PRO A O 1
ATOM 1618 N N . LEU A 1 208 ? -3.850 3.952 -18.830 1.00 84.00 208 LEU A N 1
ATOM 1619 C CA . LEU A 1 208 ? -2.787 4.963 -18.827 1.00 84.00 208 LEU A CA 1
ATOM 1620 C C . LEU A 1 208 ? -1.655 4.524 -19.753 1.00 84.00 208 LEU A C 1
ATOM 1622 O O . LEU A 1 208 ? -1.093 3.431 -19.609 1.00 84.00 208 LEU A O 1
ATOM 1626 N N . VAL A 1 209 ? -1.336 5.374 -20.724 1.00 84.38 209 VAL A N 1
ATOM 1627 C CA . VAL A 1 209 ? -0.445 5.060 -21.838 1.00 84.38 209 VAL A CA 1
ATOM 1628 C C . VAL A 1 209 ? 0.696 6.062 -21.883 1.00 84.38 209 VAL A C 1
ATOM 1630 O O . VAL A 1 209 ? 0.472 7.258 -22.015 1.00 84.38 209 VAL A O 1
ATOM 1633 N N . ARG A 1 210 ? 1.938 5.580 -21.852 1.00 82.00 210 ARG A N 1
ATOM 1634 C CA . ARG A 1 210 ? 3.129 6.424 -22.016 1.00 82.00 210 ARG A CA 1
ATOM 1635 C C . ARG A 1 210 ? 4.074 5.781 -23.018 1.00 82.00 210 ARG A C 1
ATOM 1637 O O . ARG A 1 210 ? 4.349 4.584 -22.942 1.00 82.00 210 ARG A O 1
ATOM 1644 N N . PHE A 1 211 ? 4.550 6.571 -23.982 1.00 83.12 211 PHE A N 1
ATOM 1645 C CA . PHE A 1 211 ? 5.390 6.112 -25.101 1.00 83.12 211 PHE A CA 1
ATOM 1646 C C . PHE A 1 211 ? 4.772 4.957 -25.914 1.00 83.12 211 PHE A C 1
ATOM 1648 O O . PHE A 1 211 ? 5.475 4.044 -26.339 1.00 83.12 211 PHE A O 1
ATOM 1655 N N . GLY A 1 212 ? 3.449 4.981 -26.107 1.00 81.19 212 GLY A N 1
ATOM 1656 C CA . GLY A 1 212 ? 2.717 3.939 -26.840 1.00 81.19 212 GLY A CA 1
ATOM 1657 C C . GLY A 1 212 ? 2.544 2.618 -26.082 1.00 81.19 212 GLY A C 1
ATOM 1658 O O . GLY A 1 212 ? 1.968 1.684 -26.630 1.00 81.19 212 GLY A O 1
ATOM 1659 N N . VAL A 1 213 ? 3.003 2.534 -24.829 1.00 81.25 213 VAL A N 1
ATOM 1660 C CA . VAL A 1 213 ? 2.855 1.356 -23.966 1.00 81.25 213 VAL A CA 1
ATOM 1661 C C . VAL A 1 213 ? 1.742 1.597 -22.956 1.00 81.25 213 VAL A C 1
ATOM 1663 O O . VAL A 1 213 ? 1.675 2.671 -22.365 1.00 81.25 213 VAL A O 1
ATOM 1666 N N . THR A 1 214 ? 0.878 0.603 -22.745 1.00 82.62 214 THR A N 1
ATOM 1667 C CA . THR A 1 214 ? -0.159 0.642 -21.702 1.00 82.62 214 THR A CA 1
ATOM 1668 C C . THR A 1 214 ? 0.443 0.200 -20.375 1.00 82.62 214 THR A C 1
ATOM 1670 O O . THR A 1 214 ? 0.653 -0.996 -20.167 1.00 82.62 214 THR A O 1
ATOM 1673 N N . TRP A 1 215 ? 0.729 1.166 -19.503 1.00 75.56 215 TRP A N 1
ATOM 1674 C CA . TRP A 1 215 ? 1.288 0.920 -18.170 1.00 75.56 215 TRP A CA 1
ATOM 1675 C C . TRP A 1 215 ? 0.210 0.431 -17.205 1.00 75.56 215 TRP A C 1
ATOM 1677 O O . TRP A 1 215 ? 0.466 -0.474 -16.416 1.00 75.56 215 TRP A O 1
ATOM 1687 N N . PHE A 1 216 ? -1.003 0.971 -17.352 1.00 76.50 216 PHE A N 1
ATOM 1688 C CA . PHE A 1 216 ? -2.181 0.594 -16.576 1.00 76.50 216 PHE A CA 1
ATOM 1689 C C . PHE A 1 216 ? -3.328 0.262 -17.506 1.00 76.50 216 PHE A C 1
ATOM 1691 O O . PHE A 1 216 ? -3.642 1.028 -18.423 1.00 76.50 216 PHE A O 1
ATOM 1698 N N . GLY A 1 217 ? -3.950 -0.886 -17.266 1.00 80.81 217 GLY A N 1
ATOM 1699 C CA . GLY A 1 217 ? -5.167 -1.265 -17.955 1.00 80.81 217 GLY A CA 1
ATOM 1700 C C . GLY A 1 217 ? -6.328 -0.372 -17.526 1.00 80.81 217 GLY A C 1
ATOM 1701 O O . GLY A 1 217 ? -6.245 0.421 -16.591 1.00 80.81 217 GLY A O 1
ATOM 1702 N N . ARG A 1 218 ? -7.457 -0.501 -18.220 1.00 86.62 218 ARG A N 1
ATOM 1703 C CA . ARG A 1 218 ? -8.693 0.131 -17.756 1.00 86.62 218 ARG A CA 1
ATOM 1704 C C . ARG A 1 218 ? -9.162 -0.551 -16.470 1.00 86.62 218 ARG A C 1
ATOM 1706 O O . ARG A 1 218 ? -9.268 -1.776 -16.473 1.00 86.62 218 ARG A O 1
ATOM 1713 N N . VAL A 1 219 ? -9.487 0.209 -15.428 1.00 85.75 219 VAL A N 1
ATOM 1714 C CA . VAL A 1 219 ? -10.130 -0.312 -14.212 1.00 85.75 219 VAL A CA 1
ATOM 1715 C C . VAL A 1 219 ? -11.422 -1.026 -14.605 1.00 85.75 219 VAL A C 1
ATOM 1717 O O . VAL A 1 219 ? -12.238 -0.481 -15.347 1.00 85.75 219 VAL A O 1
ATOM 1720 N N . ARG A 1 220 ? -11.572 -2.274 -14.161 1.00 88.00 220 ARG A N 1
ATOM 1721 C CA . ARG A 1 220 ? -12.741 -3.117 -14.445 1.00 88.00 220 ARG A CA 1
ATOM 1722 C C . ARG A 1 220 ? -13.617 -3.347 -13.234 1.00 88.00 220 ARG A C 1
ATOM 1724 O O . ARG A 1 220 ? -14.785 -3.646 -13.406 1.00 88.00 220 ARG A O 1
ATOM 1731 N N . HIS A 1 221 ? -13.011 -3.348 -12.056 1.00 88.06 221 HIS A N 1
ATOM 1732 C CA . HIS A 1 221 ? -13.684 -3.745 -10.839 1.00 88.06 221 HIS A CA 1
ATOM 1733 C C . HIS A 1 221 ? -12.910 -3.224 -9.637 1.00 88.06 221 HIS A C 1
ATOM 1735 O O . HIS A 1 221 ? -11.676 -3.303 -9.617 1.00 88.06 221 HIS A O 1
ATOM 1741 N N . VAL A 1 222 ? -13.629 -2.716 -8.642 1.00 87.81 222 VAL A N 1
ATOM 1742 C CA . VAL A 1 222 ? -13.065 -2.253 -7.373 1.00 87.81 222 VAL A CA 1
ATOM 1743 C C . VAL A 1 222 ? -13.819 -2.909 -6.225 1.00 87.81 222 VAL A C 1
ATOM 1745 O O . VAL A 1 222 ? -15.041 -2.796 -6.129 1.00 87.81 222 VAL A O 1
ATOM 1748 N N . VAL A 1 223 ? -13.074 -3.556 -5.333 1.00 91.06 223 VAL A N 1
ATOM 1749 C CA . VAL A 1 223 ? -13.569 -4.092 -4.065 1.00 91.06 223 VAL A CA 1
ATOM 1750 C C . VAL A 1 223 ? -12.961 -3.274 -2.937 1.00 91.06 223 VAL A C 1
ATOM 1752 O O . VAL A 1 223 ? -11.741 -3.194 -2.822 1.00 91.06 223 VAL A O 1
ATOM 1755 N N . LEU A 1 224 ? -13.801 -2.674 -2.100 1.00 91.69 224 LEU A N 1
ATOM 1756 C CA . LEU A 1 224 ? -13.394 -1.988 -0.879 1.00 91.69 224 LEU A CA 1
ATOM 1757 C C . LEU A 1 224 ? -13.897 -2.769 0.330 1.00 91.69 224 LEU A C 1
ATOM 1759 O O . LEU A 1 224 ? -15.095 -2.987 0.492 1.00 91.69 224 LEU A O 1
ATOM 1763 N N . GLU A 1 225 ? -12.988 -3.132 1.219 1.00 95.25 225 GLU A N 1
ATOM 1764 C CA . GLU A 1 225 ? -13.291 -3.926 2.400 1.00 95.25 225 GLU A CA 1
ATOM 1765 C C . GLU A 1 225 ? -12.805 -3.270 3.677 1.00 95.25 225 GLU A C 1
ATOM 1767 O O . GLU A 1 225 ? -11.790 -2.575 3.702 1.00 95.25 225 GLU A O 1
ATOM 1772 N N . SER A 1 226 ? -13.528 -3.532 4.763 1.00 95.38 226 SER A N 1
ATOM 1773 C CA . SER A 1 226 ? -13.158 -3.078 6.100 1.00 95.38 226 SER A CA 1
ATOM 1774 C C . SER A 1 226 ? -12.703 -4.230 6.980 1.00 95.38 226 SER A C 1
ATOM 1776 O O . SER A 1 226 ? -13.287 -5.309 6.964 1.00 95.38 226 SER A O 1
ATOM 1778 N N . TYR A 1 227 ? -11.699 -3.974 7.808 1.00 94.75 227 TYR A N 1
ATOM 1779 C CA . TYR A 1 227 ? -11.083 -4.937 8.708 1.00 94.75 227 TYR A CA 1
ATOM 1780 C C . TYR A 1 227 ? -11.064 -4.355 10.116 1.00 94.75 227 TYR A C 1
ATOM 1782 O O . TYR A 1 227 ? -10.623 -3.225 10.338 1.00 94.75 227 TYR A O 1
ATOM 1790 N N . ARG A 1 228 ? -11.571 -5.113 11.089 1.00 92.56 228 ARG A N 1
ATOM 1791 C CA . ARG A 1 228 ? -11.611 -4.704 12.495 1.00 92.56 228 ARG A CA 1
ATOM 1792 C C . ARG A 1 228 ? -11.163 -5.846 13.387 1.00 92.56 228 ARG A C 1
ATOM 1794 O O . ARG A 1 228 ? -11.576 -6.989 13.202 1.00 92.56 228 ARG A O 1
ATOM 1801 N N . GLN A 1 229 ? -10.368 -5.505 14.392 1.00 86.25 229 GLN A N 1
ATOM 1802 C CA . GLN A 1 229 ? -10.008 -6.425 15.457 1.00 86.25 229 GLN A CA 1
ATOM 1803 C C . GLN A 1 229 ? -11.226 -6.627 16.372 1.00 86.25 229 GLN A C 1
ATOM 1805 O O . GLN A 1 229 ? -11.739 -5.663 16.941 1.00 86.25 229 GLN A O 1
ATOM 1810 N N . ARG A 1 230 ? -11.721 -7.867 16.477 1.00 78.88 230 ARG A N 1
ATOM 1811 C CA . ARG A 1 230 ? -12.811 -8.227 17.409 1.00 78.88 230 ARG A CA 1
ATOM 1812 C C . ARG A 1 230 ? -12.299 -8.573 18.805 1.00 78.88 230 ARG A C 1
ATOM 1814 O O . ARG A 1 230 ? -13.035 -8.409 19.769 1.00 78.88 230 ARG A O 1
ATOM 1821 N N . ASP A 1 231 ? -11.062 -9.050 18.882 1.00 77.56 231 ASP A N 1
ATOM 1822 C CA . ASP A 1 231 ? -10.410 -9.507 20.102 1.00 77.56 231 ASP A CA 1
ATOM 1823 C C . ASP A 1 231 ? -9.111 -8.722 20.312 1.00 77.56 231 ASP A C 1
ATOM 1825 O O . ASP A 1 231 ? -8.205 -8.784 19.480 1.00 77.56 231 ASP A O 1
ATOM 1829 N N . GLU A 1 232 ? -9.015 -7.981 21.416 1.00 70.88 232 GLU A N 1
ATOM 1830 C CA . GLU A 1 232 ? -7.843 -7.168 21.757 1.00 70.88 232 GLU A CA 1
ATOM 1831 C C . GLU A 1 232 ? -6.568 -8.007 21.975 1.00 70.88 232 GLU A C 1
ATOM 1833 O O . GLU A 1 232 ? -5.466 -7.457 21.962 1.00 70.88 232 GLU A O 1
ATOM 1838 N N . GLU A 1 233 ? -6.663 -9.332 22.079 1.00 78.56 233 GLU A N 1
ATOM 1839 C CA . GLU A 1 233 ? -5.507 -10.225 22.207 1.00 78.56 233 GLU A CA 1
ATOM 1840 C C . GLU A 1 233 ? -5.024 -10.819 20.874 1.00 78.56 233 GLU A C 1
ATOM 1842 O O . GLU A 1 233 ? -4.051 -11.572 20.864 1.00 78.56 233 GLU A O 1
ATOM 1847 N N . SER A 1 234 ? -5.638 -10.472 19.729 1.00 81.94 234 SER A N 1
ATOM 1848 C CA . SER A 1 234 ? -5.193 -11.040 18.443 1.00 81.94 234 SER A CA 1
ATOM 1849 C C . SER A 1 234 ? -3.718 -10.738 18.169 1.00 81.94 234 SER A C 1
ATOM 1851 O O . SER A 1 234 ? -3.269 -9.590 18.232 1.00 81.94 234 SER A O 1
ATOM 1853 N N . MET A 1 235 ? -2.983 -11.794 17.829 1.00 85.50 235 MET A N 1
ATOM 1854 C CA . MET A 1 235 ? -1.556 -11.732 17.544 1.00 85.50 235 MET A CA 1
ATOM 1855 C C . MET A 1 235 ? -1.290 -10.967 16.235 1.00 85.50 235 MET A C 1
ATOM 1857 O O . MET A 1 235 ? -2.130 -11.027 15.330 1.00 85.50 235 MET A O 1
ATOM 1861 N N . PRO A 1 236 ? -0.131 -10.297 16.084 1.00 81.50 236 PRO A N 1
ATOM 1862 C CA . PRO A 1 236 ? 0.250 -9.566 14.870 1.00 81.50 236 PRO A CA 1
ATOM 1863 C C . PRO A 1 236 ? 0.119 -10.357 13.561 1.00 81.50 236 PRO A C 1
ATOM 1865 O O . PRO A 1 236 ? -0.117 -9.766 12.512 1.00 81.50 236 PRO A O 1
ATOM 1868 N N . GLU A 1 237 ? 0.269 -11.682 13.613 1.00 81.88 237 GLU A N 1
ATOM 1869 C CA . GLU A 1 237 ? 0.211 -12.571 12.446 1.00 81.88 237 GLU A CA 1
ATOM 1870 C C . GLU A 1 237 ? -1.207 -13.055 12.114 1.00 81.88 237 GLU A C 1
ATOM 1872 O O . GLU A 1 237 ? -1.396 -13.834 11.179 1.00 81.88 237 GLU A O 1
ATOM 1877 N N . THR A 1 238 ? -2.213 -12.629 12.881 1.00 88.44 238 THR A N 1
ATOM 1878 C CA . THR A 1 238 ? -3.602 -13.046 12.673 1.00 88.44 238 THR A CA 1
ATOM 1879 C C . THR A 1 238 ? -4.118 -12.488 11.352 1.00 88.44 238 THR A C 1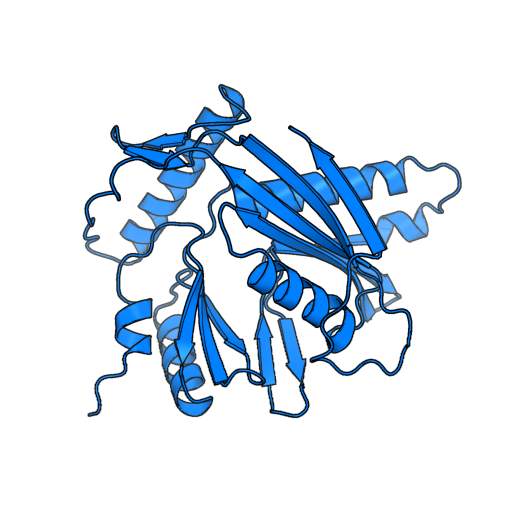
ATOM 1881 O O . THR A 1 238 ? -4.212 -11.272 11.184 1.00 88.44 238 THR A O 1
ATOM 1884 N N . LEU A 1 239 ? -4.509 -13.375 10.435 1.00 90.44 239 LEU A N 1
ATOM 1885 C CA . LEU A 1 239 ? -5.227 -12.999 9.220 1.00 90.44 239 LEU A CA 1
ATOM 1886 C C . LEU A 1 239 ? -6.700 -12.762 9.546 1.00 90.44 239 LEU A C 1
ATOM 1888 O O . LEU A 1 239 ? -7.433 -13.683 9.902 1.00 90.44 239 LEU A O 1
ATOM 1892 N N . LEU A 1 240 ? -7.140 -11.517 9.406 1.00 91.12 240 LEU A N 1
ATOM 1893 C CA . LEU A 1 240 ? -8.516 -11.118 9.672 1.00 91.12 240 LEU A CA 1
ATOM 1894 C C . LEU A 1 240 ? -9.388 -11.379 8.448 1.00 91.12 240 LEU A C 1
ATOM 1896 O O . LEU A 1 240 ? -8.915 -11.288 7.320 1.00 91.12 240 LEU A O 1
ATOM 1900 N N . GLU A 1 241 ? -10.658 -11.702 8.667 1.00 93.19 241 GLU A N 1
ATOM 1901 C CA . GLU A 1 241 ? -11.676 -11.690 7.611 1.00 93.19 241 GLU A CA 1
ATOM 1902 C C . GLU A 1 241 ? -12.287 -10.284 7.490 1.00 93.19 241 GLU A C 1
ATOM 1904 O O . GLU A 1 241 ? -12.380 -9.569 8.503 1.00 93.19 241 GLU A O 1
ATOM 1909 N N . PRO A 1 242 ? -12.731 -9.876 6.288 1.00 93.81 242 PRO A N 1
ATOM 1910 C CA . PRO A 1 242 ? -13.396 -8.597 6.114 1.00 93.81 242 PRO A CA 1
ATOM 1911 C C . PRO A 1 242 ? -14.683 -8.548 6.947 1.00 93.81 242 PRO A C 1
ATOM 1913 O O . PRO A 1 242 ? -15.480 -9.484 7.007 1.00 93.81 242 PRO A O 1
ATOM 1916 N N . SER A 1 243 ? -14.893 -7.421 7.618 1.00 93.31 243 SER A N 1
ATOM 1917 C CA . SER A 1 243 ? -16.105 -7.128 8.385 1.00 93.31 243 SER A CA 1
ATOM 1918 C C . SER A 1 243 ? -17.244 -6.640 7.491 1.00 93.31 243 SER A C 1
ATOM 1920 O O . SER A 1 243 ? -18.407 -6.901 7.790 1.00 93.31 243 SER A O 1
ATOM 1922 N N . GLN A 1 244 ? -16.914 -5.921 6.416 1.00 94.25 244 GLN A N 1
ATOM 1923 C CA . GLN A 1 244 ? -17.837 -5.455 5.377 1.00 94.25 244 GLN A CA 1
ATOM 1924 C C . GLN A 1 244 ? -17.093 -5.399 4.041 1.00 94.25 244 GLN A C 1
ATOM 1926 O O . GLN A 1 244 ? -15.888 -5.141 4.044 1.00 94.25 244 GLN A O 1
ATOM 1931 N N . SER A 1 245 ? -17.820 -5.588 2.939 1.00 93.81 245 SER A N 1
ATOM 1932 C CA . SER A 1 245 ? -17.302 -5.535 1.570 1.00 93.81 245 SER A CA 1
ATOM 1933 C C . SER A 1 245 ? -18.248 -4.721 0.686 1.00 93.81 245 SER A C 1
ATOM 1935 O O . SER A 1 245 ? -19.470 -4.860 0.783 1.00 93.81 245 SER A O 1
ATOM 1937 N N . PHE A 1 246 ? -17.676 -3.853 -0.143 1.00 91.56 246 PHE A N 1
ATOM 1938 C CA . PHE A 1 246 ? -18.357 -2.985 -1.097 1.00 91.56 246 PHE A CA 1
ATOM 1939 C C . PHE A 1 246 ? -17.750 -3.210 -2.475 1.00 91.56 246 PHE A C 1
ATOM 1941 O O . PHE A 1 246 ? -16.530 -3.242 -2.617 1.00 91.56 246 PHE A O 1
ATOM 1948 N N . VAL A 1 247 ? -18.600 -3.348 -3.486 1.00 90.19 247 VAL A N 1
ATOM 1949 C CA . VAL A 1 247 ? -18.188 -3.756 -4.828 1.00 90.19 247 VAL A CA 1
ATOM 1950 C C . VAL A 1 247 ? -18.704 -2.753 -5.854 1.00 90.19 247 VAL A C 1
ATOM 1952 O O . VAL A 1 247 ? -19.874 -2.372 -5.800 1.00 90.19 247 VAL A O 1
ATOM 1955 N N . SER A 1 248 ? -17.836 -2.341 -6.779 1.00 84.12 248 SER A N 1
ATO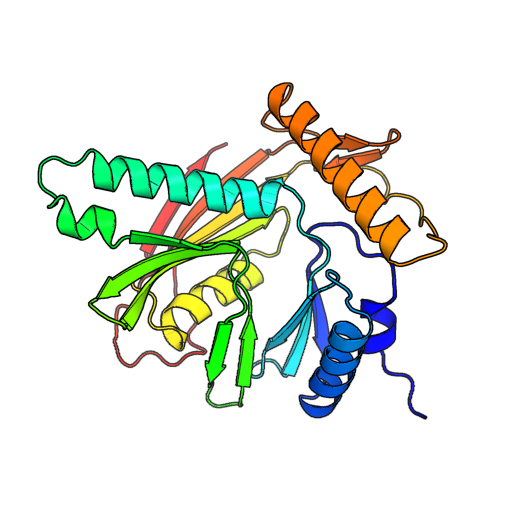M 1956 C CA . SER A 1 248 ? -18.179 -1.515 -7.938 1.00 84.12 248 SER A CA 1
ATOM 1957 C C . SER A 1 248 ? -17.631 -2.143 -9.215 1.00 84.12 248 SER A C 1
ATOM 1959 O O . SER A 1 248 ? -16.438 -2.444 -9.289 1.00 84.12 248 SER A O 1
ATOM 1961 N N . ASP A 1 249 ? -18.504 -2.271 -10.212 1.00 79.94 249 ASP A N 1
ATOM 1962 C CA . ASP A 1 249 ? -18.192 -2.681 -11.588 1.00 79.94 249 ASP A CA 1
ATOM 1963 C C . ASP A 1 249 ? -18.085 -1.469 -12.529 1.00 79.94 249 ASP A C 1
ATOM 1965 O O . ASP A 1 249 ? -18.762 -0.448 -12.253 1.00 79.94 249 ASP A O 1
#